Protein AF-A0AAD3RRH0-F1 (afdb_monomer_lite)

Foldseek 3Di:
DADDDDQQWDKAFDAPPPPPVPPQQWTWIFTADLVRDTDDIHIDGHPVVVVVVVVVVVVVVVCVVVPPDDDDDDDDDDDDDDDDDDDPDPPPPPPQPPPPPLFPVCPVQPDPLAEDEFPPQDSPDPDGDDRDPVSCVVQVVSVHHYDDDDDLVVLVVCQVVVVLHAAEQEDEPDLVLLVVLLVVRLVVRVVVDPDPVSSVPPPDRSVNVNVVSVVCCVPRVSSHPYYHYCVPQDPPCSSVVVVVSVVVSVPGDDDHDPPPPDPPVDD

Structure (mmCIF, N/CA/C/O backbone):
data_AF-A0AAD3RRH0-F1
#
_entry.id   AF-A0AAD3RRH0-F1
#
loop_
_atom_site.group_PDB
_atom_site.id
_atom_site.type_symbol
_atom_site.label_atom_id
_atom_site.label_alt_id
_atom_site.label_comp_id
_atom_site.label_asym_id
_atom_site.label_entity_id
_atom_site.label_seq_id
_atom_site.pdbx_PDB_ins_code
_atom_site.Cartn_x
_atom_site.Cartn_y
_atom_site.Cartn_z
_atom_site.occupancy
_atom_site.B_iso_or_equiv
_atom_site.auth_seq_id
_atom_site.auth_comp_id
_atom_site.auth_asym_id
_atom_site.auth_atom_id
_atom_site.pdbx_PDB_model_num
ATOM 1 N N . MET A 1 1 ? -7.676 18.136 22.560 1.00 77.31 1 MET A N 1
ATOM 2 C CA . MET A 1 1 ? -6.922 18.299 21.299 1.00 77.31 1 MET A CA 1
ATOM 3 C C . MET A 1 1 ? -7.475 17.299 20.299 1.00 77.31 1 MET A C 1
ATOM 5 O O . MET A 1 1 ? -7.677 16.147 20.671 1.00 77.31 1 MET A O 1
ATOM 9 N N . GLU A 1 2 ? -7.807 17.758 19.097 1.00 88.00 2 GLU A N 1
ATOM 10 C CA . GLU A 1 2 ? -8.287 16.911 17.997 1.00 88.00 2 GLU A CA 1
ATOM 11 C C . GLU A 1 2 ? -7.135 16.058 17.444 1.00 88.00 2 GLU A C 1
ATOM 13 O O . GLU A 1 2 ? -5.988 16.509 17.414 1.00 88.00 2 GLU A O 1
ATOM 18 N N . LEU A 1 3 ? -7.431 14.815 17.067 1.00 92.06 3 LEU A N 1
ATOM 19 C CA . LEU A 1 3 ? -6.476 13.872 16.496 1.00 92.06 3 LEU A CA 1
ATOM 20 C C . LEU A 1 3 ? -6.528 13.971 14.970 1.00 92.06 3 LEU A C 1
ATOM 22 O O . LEU A 1 3 ? -7.550 13.661 14.363 1.00 92.06 3 LEU A O 1
ATOM 26 N N . SER A 1 4 ? -5.422 14.369 14.340 1.00 92.19 4 SER A N 1
ATOM 27 C CA . SER A 1 4 ? -5.306 14.341 12.882 1.00 92.19 4 SER A CA 1
ATOM 28 C C . SER A 1 4 ? -4.927 12.944 12.394 1.00 92.19 4 SER A C 1
ATOM 30 O O . SER A 1 4 ? -4.057 12.279 12.959 1.00 92.19 4 SER A O 1
ATOM 32 N N . PHE A 1 5 ? -5.579 12.498 11.324 1.00 92.62 5 PHE A N 1
ATOM 33 C CA . PHE A 1 5 ? -5.337 11.195 10.714 1.00 92.62 5 PHE A CA 1
ATOM 34 C C . PHE A 1 5 ? -5.480 11.270 9.195 1.00 92.62 5 PHE A C 1
ATOM 36 O O . PHE A 1 5 ? -6.062 12.205 8.640 1.00 92.62 5 PHE A O 1
ATOM 43 N N . GLN A 1 6 ? -4.906 10.284 8.521 1.00 90.88 6 GLN A N 1
ATOM 44 C CA . GLN A 1 6 ? -4.921 10.141 7.074 1.00 90.88 6 GLN A CA 1
ATOM 45 C C . GLN A 1 6 ? -5.673 8.880 6.652 1.00 90.88 6 GLN A C 1
ATOM 47 O O . GLN A 1 6 ? -5.938 7.977 7.448 1.00 90.88 6 GLN A O 1
ATOM 52 N N . LYS A 1 7 ? -6.024 8.801 5.365 1.00 88.50 7 LYS A N 1
ATOM 53 C CA . LYS A 1 7 ? -6.615 7.586 4.803 1.00 88.50 7 LYS A CA 1
ATOM 54 C C . LYS A 1 7 ? -5.651 6.417 5.025 1.00 88.50 7 LYS A C 1
ATOM 56 O O . LYS A 1 7 ? -4.483 6.509 4.665 1.00 88.50 7 LYS A O 1
ATOM 61 N N . GLY A 1 8 ? -6.159 5.322 5.585 1.00 87.62 8 GLY A N 1
ATOM 62 C CA . GLY A 1 8 ? -5.370 4.127 5.901 1.00 87.62 8 GLY A CA 1
ATOM 63 C C . GLY A 1 8 ? -4.853 4.061 7.342 1.00 87.62 8 GLY A C 1
ATOM 64 O O . GLY A 1 8 ? -4.423 2.986 7.754 1.00 87.62 8 GLY A O 1
ATOM 65 N N . ASP A 1 9 ? -4.944 5.143 8.122 1.00 91.50 9 ASP A N 1
ATOM 66 C CA . ASP A 1 9 ? -4.634 5.089 9.552 1.00 91.50 9 ASP A CA 1
ATOM 67 C C . ASP A 1 9 ? -5.649 4.211 10.299 1.00 91.50 9 ASP A C 1
ATOM 69 O O . ASP A 1 9 ? -6.852 4.236 10.024 1.00 91.50 9 ASP A O 1
ATOM 73 N N . ILE A 1 10 ? -5.157 3.444 11.273 1.00 92.62 10 ILE A N 1
ATOM 74 C CA . ILE A 1 10 ? -5.982 2.603 12.140 1.00 92.62 10 ILE A CA 1
ATOM 75 C C . ILE A 1 10 ? -6.154 3.302 13.482 1.00 92.62 10 ILE A C 1
ATOM 77 O O . ILE A 1 10 ? -5.177 3.715 14.111 1.00 92.62 10 ILE A O 1
ATOM 81 N N . LEU A 1 11 ? -7.405 3.422 13.922 1.00 95.12 11 LEU A N 1
ATOM 82 C CA . LEU A 1 11 ? -7.778 4.111 15.150 1.00 95.12 11 LEU A CA 1
ATOM 83 C C . LEU A 1 11 ? -8.502 3.146 16.092 1.00 95.12 11 LEU A C 1
ATOM 85 O O . LEU A 1 11 ? -9.441 2.458 15.695 1.00 95.12 11 LEU A O 1
ATOM 89 N N . HIS A 1 12 ? -8.075 3.125 17.349 1.00 94.75 12 HIS A N 1
ATOM 90 C CA . HIS A 1 12 ? -8.734 2.426 18.441 1.00 94.75 12 HIS A CA 1
ATOM 91 C C . HIS A 1 12 ? -9.661 3.408 19.157 1.00 94.75 12 HIS A C 1
ATOM 93 O O . HIS A 1 12 ? -9.202 4.338 19.821 1.00 94.75 12 HIS A O 1
ATOM 99 N N . VAL A 1 13 ? -10.971 3.227 18.990 1.00 93.69 13 VAL A N 1
ATOM 100 C CA . VAL A 1 13 ? -11.983 4.056 19.656 1.00 93.69 13 VAL A CA 1
ATOM 101 C C . VAL A 1 13 ? -12.061 3.650 21.126 1.00 93.69 13 VAL A C 1
ATOM 103 O O . VAL A 1 13 ? -12.385 2.506 21.433 1.00 93.69 13 VAL A O 1
ATOM 106 N N . LEU A 1 14 ? -11.732 4.583 22.020 1.00 92.44 14 LEU A N 1
ATOM 107 C CA . LEU A 1 14 ? -11.657 4.359 23.465 1.00 92.44 14 LEU A CA 1
ATOM 108 C C . LEU A 1 14 ? -12.956 4.735 24.177 1.00 92.44 14 LEU A C 1
ATOM 110 O O . LEU A 1 14 ? -13.344 4.069 25.131 1.00 92.44 14 LEU A O 1
ATOM 114 N N . ASP A 1 15 ? -13.603 5.813 23.736 1.00 90.00 15 ASP A N 1
ATOM 115 C CA . ASP A 1 15 ? -14.832 6.317 24.344 1.00 90.00 15 ASP A CA 1
ATOM 116 C C . ASP A 1 15 ? -15.738 6.933 23.271 1.00 90.00 15 ASP A C 1
ATOM 118 O O . ASP A 1 15 ? -15.336 7.846 22.543 1.00 90.00 15 ASP A O 1
ATOM 122 N N . THR A 1 16 ? -16.962 6.412 23.174 1.00 87.56 16 THR A N 1
ATOM 123 C CA . THR A 1 16 ? -18.026 6.907 22.287 1.00 87.56 16 THR A CA 1
ATOM 124 C C . THR A 1 16 ? -19.090 7.716 23.027 1.00 87.56 16 THR A C 1
ATOM 126 O O . THR A 1 16 ? -19.953 8.309 22.384 1.00 87.56 16 THR A O 1
ATOM 129 N N . LEU A 1 17 ? -19.078 7.687 24.362 1.00 71.50 17 LEU A N 1
ATOM 130 C CA . LEU A 1 17 ? -20.110 8.240 25.239 1.00 71.50 17 LEU A CA 1
ATOM 131 C C . LEU A 1 17 ? -19.731 9.597 25.817 1.00 71.50 17 LEU A C 1
ATOM 133 O O . LEU A 1 17 ? -20.620 10.319 26.257 1.00 71.50 17 LEU A O 1
ATOM 137 N N . GLN A 1 18 ? -18.450 9.971 25.793 1.00 56.34 18 GLN A N 1
ATOM 138 C CA . GLN A 1 18 ? -17.964 11.172 26.476 1.00 56.34 18 GLN A CA 1
ATOM 139 C C . GLN A 1 18 ? -18.586 12.506 26.028 1.00 56.34 18 GLN A C 1
ATOM 141 O O . GLN A 1 18 ? -18.196 13.535 26.564 1.00 56.34 18 GLN A O 1
ATOM 146 N N . ASN A 1 19 ? -19.526 12.525 25.076 1.00 55.16 19 ASN A N 1
ATOM 147 C CA . ASN A 1 19 ? -20.023 13.751 24.459 1.00 55.16 19 ASN A CA 1
ATOM 148 C C . ASN A 1 19 ? -21.430 13.683 23.812 1.00 55.16 19 ASN A C 1
ATOM 150 O O . ASN A 1 19 ? -21.886 14.700 23.281 1.00 55.16 19 ASN A O 1
ATOM 154 N N . SER A 1 20 ? -22.148 12.548 23.867 1.00 56.28 20 SER A N 1
ATOM 155 C CA . SER A 1 20 ? -23.468 12.419 23.211 1.00 56.28 20 SER A CA 1
ATOM 156 C C . SER A 1 20 ? -24.553 13.287 23.853 1.00 56.28 20 SER A C 1
ATOM 158 O O . SER A 1 20 ? -25.398 13.827 23.144 1.00 56.28 20 SER A O 1
ATOM 160 N N . ASP A 1 21 ? -24.497 13.480 25.174 1.00 57.59 21 ASP A N 1
ATOM 161 C CA . ASP A 1 21 ? -25.493 14.268 25.916 1.00 57.59 21 ASP A CA 1
ATOM 162 C C . ASP A 1 21 ? -25.307 15.788 25.751 1.00 57.59 21 ASP A C 1
ATOM 164 O O . ASP A 1 21 ? -26.232 16.557 26.004 1.00 57.59 21 ASP A O 1
ATOM 168 N N . TYR A 1 22 ? -24.140 16.232 25.267 1.00 58.50 22 TYR A N 1
ATOM 169 C CA . TYR A 1 22 ? -23.812 17.649 25.048 1.00 58.50 22 TYR A CA 1
ATOM 170 C C . TYR A 1 22 ? -23.819 18.062 23.566 1.00 58.50 22 TYR A C 1
ATOM 172 O O . TYR A 1 22 ? -23.382 19.162 23.231 1.00 58.50 22 TYR A O 1
ATOM 180 N N . GLY A 1 23 ? -24.288 17.194 22.659 1.00 60.62 23 GLY A N 1
ATOM 181 C CA . GLY A 1 23 ? -24.329 17.479 21.217 1.00 60.62 23 GLY A CA 1
ATOM 182 C C . GLY A 1 23 ? -22.950 17.561 20.548 1.00 60.62 23 GLY A C 1
ATOM 183 O O . GLY A 1 23 ? -22.830 18.033 19.416 1.00 60.62 23 GLY A O 1
ATOM 184 N N . LEU A 1 24 ? -21.896 17.109 21.227 1.00 65.44 24 LEU A N 1
ATOM 185 C CA . LEU A 1 24 ? -20.542 17.100 20.694 1.00 65.44 24 LEU A CA 1
ATOM 186 C C . LEU A 1 24 ? -20.358 15.812 19.868 1.00 65.44 24 LEU A C 1
ATOM 188 O O . LEU A 1 24 ? -20.207 14.719 20.396 1.00 65.44 24 LEU A O 1
ATOM 192 N N . GLN A 1 25 ? -20.389 15.944 18.542 1.00 81.94 25 GLN A N 1
ATOM 193 C CA . GLN A 1 25 ? -20.268 14.851 17.560 1.00 81.94 25 GLN A CA 1
ATOM 194 C C . GLN A 1 25 ? -18.823 14.307 17.436 1.00 81.94 25 GLN A C 1
ATOM 196 O O . GLN A 1 25 ? -18.237 14.294 16.350 1.00 81.94 25 GLN A O 1
ATOM 201 N N . TYR A 1 26 ? -18.199 13.939 18.560 1.00 89.25 26 TYR A N 1
ATOM 202 C CA . TYR A 1 26 ? -16.800 13.507 18.633 1.00 89.25 26 TYR A CA 1
ATOM 203 C C . TYR A 1 26 ? -16.599 12.321 19.584 1.00 89.25 26 TYR A C 1
ATOM 205 O O . TYR A 1 26 ? -17.206 12.255 20.653 1.00 89.25 26 TYR A O 1
ATOM 213 N N . TRP A 1 27 ? -15.672 11.434 19.228 1.00 91.88 27 TRP A N 1
ATOM 214 C CA . TRP A 1 27 ? -15.221 10.285 20.016 1.00 91.88 27 TRP A CA 1
ATOM 215 C C . TRP A 1 27 ? -13.768 10.442 20.458 1.00 91.88 27 TRP A C 1
ATOM 217 O O . TRP A 1 27 ? -12.974 11.100 19.789 1.00 91.88 27 TRP A O 1
ATOM 227 N N . LEU A 1 28 ? -13.391 9.805 21.567 1.00 92.00 28 LEU A N 1
ATOM 228 C CA . LEU A 1 28 ? -11.993 9.693 21.977 1.00 92.00 28 LEU A CA 1
ATOM 229 C C . LEU A 1 28 ? -11.372 8.463 21.312 1.00 92.00 28 LEU A C 1
ATOM 231 O O . LEU A 1 28 ? -11.862 7.347 21.487 1.00 92.00 28 LEU A O 1
ATOM 235 N N . ALA A 1 29 ? -10.267 8.648 20.596 1.00 95.00 29 ALA A N 1
ATOM 236 C CA . ALA A 1 29 ? -9.551 7.557 19.947 1.00 95.00 29 ALA A CA 1
ATOM 237 C C . ALA A 1 29 ? -8.037 7.650 20.147 1.00 95.00 29 ALA A C 1
ATOM 239 O O . ALA A 1 29 ? -7.484 8.723 20.394 1.00 95.00 29 ALA A O 1
ATOM 240 N N . ALA A 1 30 ? -7.371 6.505 20.027 1.00 95.25 30 ALA A N 1
ATOM 241 C CA . ALA A 1 30 ? -5.924 6.379 19.955 1.00 95.25 30 ALA A CA 1
ATOM 242 C C . ALA A 1 30 ? -5.507 5.920 18.556 1.00 95.25 30 ALA A C 1
ATOM 244 O O . ALA A 1 30 ? -6.124 5.020 17.989 1.00 95.25 30 ALA A O 1
ATOM 245 N N . ARG A 1 31 ? -4.432 6.483 18.004 1.00 95.31 31 ARG A N 1
ATOM 246 C CA . ARG A 1 31 ? -3.842 5.960 16.768 1.00 95.31 31 ARG A CA 1
ATOM 247 C C . ARG A 1 31 ? -3.079 4.669 17.051 1.00 95.31 31 ARG A C 1
ATOM 249 O O . ARG A 1 31 ? -2.260 4.627 17.967 1.00 95.31 31 ARG A O 1
ATOM 256 N N . VAL A 1 32 ? -3.304 3.638 16.245 1.00 94.00 32 VAL A N 1
ATOM 257 C CA . VAL A 1 32 ? -2.647 2.333 16.376 1.00 94.00 32 VAL A CA 1
ATOM 258 C C . VAL A 1 32 ? -1.430 2.280 15.456 1.00 94.00 32 VAL A C 1
ATOM 260 O O . VAL A 1 32 ? -1.523 2.535 14.256 1.00 94.00 32 VAL A O 1
ATOM 263 N N . LYS A 1 33 ? -0.260 1.955 16.013 1.00 88.88 33 LYS A N 1
ATOM 264 C CA . LYS A 1 33 ? 0.977 1.769 15.239 1.00 88.88 33 LYS A CA 1
ATOM 265 C C . LYS A 1 33 ? 0.994 0.402 14.554 1.00 88.88 33 LYS A C 1
ATOM 267 O O . LYS A 1 33 ? 0.246 -0.507 14.899 1.00 88.88 33 LYS A O 1
ATOM 272 N N . THR A 1 34 ? 1.946 0.208 13.645 1.00 81.62 34 THR A N 1
ATOM 273 C CA . THR A 1 34 ? 2.176 -1.069 12.941 1.00 81.62 34 THR A CA 1
ATOM 274 C C . THR A 1 34 ? 2.480 -2.255 13.863 1.00 81.62 34 THR A C 1
ATOM 276 O O . THR A 1 34 ? 2.307 -3.397 13.460 1.00 81.62 34 THR A O 1
ATOM 279 N N . ASN A 1 35 ? 2.902 -2.008 15.106 1.00 83.25 35 ASN A N 1
ATOM 280 C CA . ASN A 1 35 ? 3.115 -3.041 16.126 1.00 83.25 35 ASN A CA 1
ATOM 281 C C .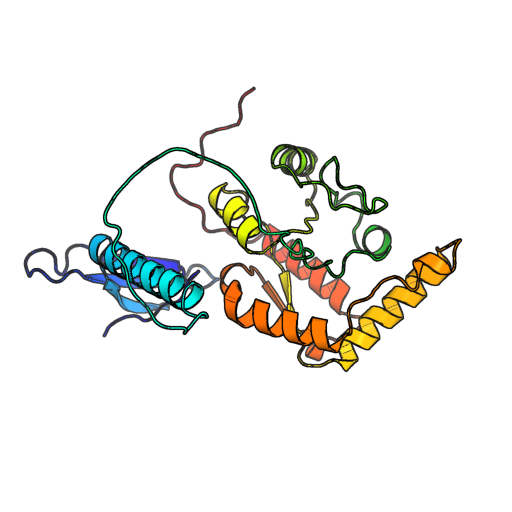 ASN A 1 35 ? 1.839 -3.400 16.917 1.00 83.25 35 ASN A C 1
ATOM 283 O O . ASN A 1 35 ? 1.932 -4.120 17.910 1.00 83.25 35 ASN A O 1
ATOM 287 N N . GLY A 1 36 ? 0.683 -2.845 16.538 1.00 85.75 36 GLY A N 1
ATOM 288 C CA . GLY A 1 36 ? -0.596 -3.048 17.218 1.00 85.75 36 GLY A CA 1
ATOM 289 C C . GLY A 1 36 ? -0.754 -2.283 18.534 1.00 85.75 36 GLY A C 1
ATOM 290 O O . GLY A 1 36 ? -1.730 -2.510 19.239 1.00 85.75 36 GLY A O 1
ATOM 291 N N . LYS A 1 37 ? 0.186 -1.397 18.896 1.00 90.50 37 LYS A N 1
ATOM 292 C CA . LYS A 1 37 ? 0.105 -0.598 20.127 1.00 90.50 37 LYS A CA 1
ATOM 293 C C . LYS A 1 37 ? -0.450 0.795 19.864 1.00 90.50 37 LYS A C 1
ATOM 295 O O . LYS A 1 37 ? -0.097 1.440 18.873 1.00 90.50 37 LYS A O 1
ATOM 300 N N . ASP A 1 38 ? -1.232 1.270 20.824 1.00 93.75 38 ASP A N 1
ATOM 301 C CA . ASP A 1 38 ? -1.763 2.627 20.852 1.00 93.75 38 ASP A CA 1
ATOM 302 C C . ASP A 1 38 ? -0.642 3.670 20.997 1.00 93.75 38 ASP A C 1
ATOM 304 O O . ASP A 1 38 ? 0.370 3.467 21.675 1.00 93.75 38 ASP A O 1
ATOM 308 N N . SER A 1 39 ? -0.839 4.798 20.329 1.00 91.69 39 SER A N 1
ATOM 309 C CA . SER A 1 39 ? 0.062 5.943 20.261 1.00 91.69 39 SER A CA 1
ATOM 310 C C . SER A 1 39 ? -0.628 7.173 20.865 1.00 91.69 39 SER A C 1
ATOM 312 O O . SER A 1 39 ? -1.157 7.139 21.974 1.00 91.69 39 SER A O 1
ATOM 314 N N . ASP A 1 40 ? -0.603 8.274 20.130 1.00 93.00 40 ASP A N 1
ATOM 315 C CA . ASP A 1 40 ? -1.293 9.519 20.373 1.00 93.00 40 ASP A CA 1
ATOM 316 C C . ASP A 1 40 ? -2.805 9.324 20.455 1.00 93.00 40 ASP A C 1
ATOM 318 O O . ASP A 1 40 ? -3.412 8.606 19.658 1.00 93.00 40 ASP A O 1
ATOM 322 N N . LYS A 1 41 ? -3.387 9.985 21.457 1.00 94.00 41 LYS A N 1
ATOM 323 C CA . LYS A 1 41 ? -4.817 10.002 21.738 1.00 94.00 41 LYS A CA 1
ATOM 324 C C . LYS A 1 41 ? -5.367 11.390 21.472 1.00 94.00 41 LYS A C 1
ATOM 326 O O . LYS A 1 41 ? -4.711 12.387 21.775 1.00 94.00 41 LYS A O 1
ATOM 331 N N . GLY A 1 42 ? -6.588 11.455 20.976 1.00 93.06 42 GLY A N 1
ATOM 332 C CA . GLY A 1 42 ? -7.289 12.713 20.797 1.00 93.06 42 GLY A CA 1
ATOM 333 C C . GLY A 1 42 ? -8.722 12.496 20.352 1.00 93.06 42 GLY A C 1
ATOM 334 O O . GLY A 1 42 ? -9.200 11.365 20.258 1.00 93.06 42 GLY A O 1
ATOM 335 N N . LEU A 1 43 ? -9.411 13.605 20.119 1.00 92.56 43 LEU A N 1
ATOM 336 C CA . LEU A 1 43 ? -10.796 13.581 19.666 1.00 92.56 43 LEU A CA 1
ATOM 337 C C . LEU A 1 43 ? -10.849 13.382 18.152 1.00 92.56 43 LEU A C 1
ATOM 339 O O . LEU A 1 43 ? -10.112 14.044 17.428 1.00 92.56 43 LEU A O 1
ATOM 343 N N . ILE A 1 44 ? -11.732 12.507 17.691 1.00 93.62 44 ILE A N 1
ATOM 344 C CA . ILE A 1 44 ? -12.057 12.294 16.278 1.00 93.62 44 ILE A CA 1
ATOM 345 C C . ILE A 1 44 ? -13.549 12.545 16.061 1.00 93.62 44 ILE A C 1
ATOM 347 O O . ILE A 1 44 ? -14.311 12.404 17.017 1.00 93.62 44 ILE A O 1
ATOM 351 N N . PRO A 1 45 ? -13.997 12.913 14.851 1.00 92.19 45 PRO A N 1
ATOM 352 C CA . PRO A 1 45 ? -15.422 12.979 14.552 1.00 92.19 45 PRO A CA 1
ATOM 353 C C . PRO A 1 45 ? -16.114 11.650 14.869 1.00 92.19 45 PRO A C 1
ATOM 355 O O . PRO A 1 45 ? -15.536 10.580 14.656 1.00 92.19 45 PRO A O 1
ATOM 358 N N . ASP A 1 46 ? -17.347 11.715 15.369 1.00 90.69 46 ASP A N 1
ATOM 359 C CA . ASP A 1 46 ? -18.188 10.525 15.450 1.00 90.69 46 ASP A CA 1
ATOM 360 C C . ASP A 1 46 ? -18.499 9.980 14.046 1.00 90.69 46 ASP A C 1
ATOM 362 O O . ASP A 1 46 ? -18.192 10.600 13.025 1.00 90.69 46 ASP A O 1
ATOM 366 N N . LYS A 1 47 ? -19.124 8.803 13.974 1.00 89.81 47 LYS A N 1
ATOM 367 C CA . LYS A 1 47 ? -19.447 8.186 12.684 1.00 89.81 47 LYS A CA 1
ATOM 368 C C . LYS A 1 47 ? -20.310 9.073 11.779 1.00 89.81 47 LYS A C 1
ATOM 370 O O . LYS A 1 47 ? -20.039 9.134 10.586 1.00 89.81 47 LYS A O 1
ATOM 375 N N . ASN A 1 48 ? -21.331 9.740 12.316 1.00 89.00 48 ASN A N 1
ATOM 376 C CA . ASN A 1 48 ? -22.268 10.510 11.496 1.00 89.00 48 ASN A CA 1
ATOM 377 C C . ASN A 1 48 ? -21.583 11.745 10.906 1.00 89.00 48 ASN A C 1
ATOM 379 O O . ASN A 1 48 ? -21.688 12.005 9.710 1.00 89.00 48 ASN A O 1
ATOM 383 N N . LYS A 1 49 ? -20.820 12.458 11.735 1.00 89.62 49 LYS A N 1
ATOM 384 C CA . LYS A 1 49 ? -20.027 13.609 11.317 1.00 89.62 49 LYS A CA 1
ATOM 385 C C . LYS A 1 49 ? -18.909 13.210 10.356 1.00 89.62 49 LYS A C 1
ATOM 387 O O . LYS A 1 49 ? -18.640 13.926 9.397 1.00 89.62 49 LYS A O 1
ATOM 392 N N . ALA A 1 50 ? -18.261 12.067 10.581 1.00 90.56 50 ALA A N 1
ATOM 393 C CA . ALA A 1 50 ? -17.259 11.540 9.658 1.00 90.56 50 ALA A CA 1
ATOM 394 C C . ALA A 1 50 ? -17.863 11.226 8.279 1.00 90.56 50 ALA A C 1
ATOM 396 O O . ALA A 1 50 ? -17.257 11.566 7.261 1.00 90.56 50 ALA A O 1
ATOM 397 N N . ASP A 1 51 ? -19.054 10.621 8.241 1.00 90.00 51 ASP A N 1
ATOM 398 C CA . ASP A 1 51 ? -19.768 10.311 6.999 1.00 90.00 51 ASP A CA 1
ATOM 399 C C . ASP A 1 51 ? -20.184 11.592 6.243 1.00 90.00 51 ASP A C 1
ATOM 401 O O . ASP A 1 51 ? -20.055 11.648 5.017 1.00 90.00 51 ASP A O 1
ATOM 405 N N . GLU A 1 52 ? -20.615 12.640 6.956 1.00 90.50 52 GLU A N 1
ATOM 406 C CA . GLU A 1 52 ? -20.930 13.961 6.385 1.00 90.50 52 GLU A CA 1
ATOM 407 C C . GLU A 1 52 ? -19.692 14.614 5.752 1.00 90.50 52 GLU A C 1
ATOM 409 O O . GLU A 1 52 ? -19.699 14.925 4.558 1.00 90.50 52 GLU A O 1
ATOM 414 N N . ILE A 1 53 ? -18.587 14.707 6.500 1.00 89.38 53 ILE A N 1
ATOM 415 C CA . ILE A 1 53 ? -17.316 15.264 6.007 1.00 89.38 53 ILE A CA 1
ATOM 416 C C . ILE A 1 53 ? -16.808 14.478 4.787 1.00 89.38 53 ILE A C 1
ATOM 418 O O . ILE A 1 53 ? -16.331 15.063 3.811 1.00 89.38 53 ILE A O 1
ATOM 422 N N . ALA A 1 54 ? -16.911 13.145 4.807 1.00 88.56 54 ALA A N 1
ATOM 423 C CA . ALA A 1 54 ? -16.485 12.305 3.689 1.00 88.56 54 ALA A CA 1
ATOM 424 C C . ALA A 1 54 ? -17.345 12.526 2.432 1.00 88.56 54 ALA A C 1
ATOM 426 O O . ALA A 1 54 ? -16.826 12.512 1.309 1.00 88.56 54 ALA A O 1
ATOM 427 N N . LEU A 1 55 ? -18.655 12.735 2.599 1.00 89.81 55 LEU A N 1
ATOM 428 C CA . LEU A 1 55 ? -19.557 13.043 1.493 1.00 89.81 55 LEU A CA 1
ATOM 429 C C . LEU A 1 55 ? -19.229 14.410 0.882 1.00 89.81 55 LEU A C 1
ATOM 431 O O . LEU A 1 55 ? -19.121 14.513 -0.342 1.00 89.81 55 LEU A O 1
ATOM 435 N N . GLU A 1 56 ? -19.008 15.426 1.715 1.00 90.62 56 GLU A N 1
ATOM 436 C CA . GLU A 1 56 ? -18.612 16.768 1.282 1.00 90.62 56 GLU A CA 1
ATOM 437 C C . GLU A 1 56 ? -17.307 16.739 0.482 1.00 90.62 56 GLU A C 1
ATOM 439 O O . GLU A 1 56 ? -17.275 17.219 -0.654 1.00 90.62 56 GLU A O 1
ATOM 444 N N . GLN A 1 57 ? -16.261 16.089 1.002 1.00 86.62 57 GLN A N 1
ATOM 445 C CA . GLN A 1 57 ? -14.980 15.935 0.300 1.00 86.62 57 GLN A CA 1
ATOM 446 C C . GLN A 1 57 ? -15.160 15.288 -1.077 1.00 86.62 57 GLN A C 1
ATOM 448 O O . GLN A 1 57 ? -14.620 15.772 -2.073 1.00 86.62 57 GLN A O 1
ATOM 453 N N . ARG A 1 58 ? -15.995 14.245 -1.168 1.00 84.62 58 ARG A N 1
ATOM 454 C CA . ARG A 1 58 ? -16.298 13.584 -2.442 1.00 84.62 58 ARG A CA 1
ATOM 455 C C . ARG A 1 58 ? -16.985 14.519 -3.437 1.00 84.62 58 ARG A C 1
ATOM 457 O O . ARG A 1 58 ? -16.716 14.435 -4.635 1.00 84.62 58 ARG A O 1
ATOM 464 N N . THR A 1 59 ? -17.890 15.382 -2.975 1.00 84.69 59 THR A N 1
ATOM 465 C CA . THR A 1 59 ? -18.559 16.349 -3.860 1.00 84.69 59 THR A CA 1
ATOM 466 C C . THR A 1 59 ? -17.590 17.403 -4.389 1.00 84.69 59 THR A C 1
ATOM 468 O O . THR A 1 59 ? -17.632 17.720 -5.578 1.00 84.69 59 THR A O 1
ATOM 471 N N . VAL A 1 60 ? -16.664 17.877 -3.550 1.00 83.69 60 VAL A N 1
ATOM 472 C CA . VAL A 1 60 ? -15.609 18.815 -3.952 1.00 83.69 60 VAL A CA 1
ATOM 473 C C . VAL A 1 60 ? -14.706 18.181 -5.012 1.00 83.69 60 VAL A C 1
ATOM 475 O O . VAL A 1 60 ? -14.511 18.778 -6.068 1.00 83.69 60 VAL A O 1
ATOM 478 N N . GLU A 1 61 ? -14.254 16.939 -4.806 1.00 78.75 61 GLU A N 1
ATOM 479 C CA . GLU A 1 61 ? -13.430 16.212 -5.785 1.00 78.75 61 GLU A CA 1
ATOM 480 C C . GLU A 1 61 ? -14.129 16.046 -7.148 1.00 78.75 61 GLU A C 1
ATOM 482 O O . GLU A 1 61 ? -13.499 16.179 -8.200 1.00 78.75 61 GLU A O 1
ATOM 487 N N . LEU A 1 62 ? -15.440 15.773 -7.157 1.00 76.31 62 LEU A N 1
ATOM 488 C CA . LEU A 1 62 ? -16.227 15.653 -8.391 1.00 76.31 62 LEU A CA 1
ATOM 489 C C . LEU A 1 62 ? -16.386 16.997 -9.117 1.00 76.31 62 LEU A C 1
ATOM 491 O O . LEU A 1 62 ? -16.337 17.039 -10.352 1.00 76.31 62 LEU A O 1
ATOM 495 N N . ASN A 1 63 ? -16.556 18.084 -8.363 1.00 76.31 63 ASN A N 1
ATOM 496 C CA . ASN A 1 63 ? -16.679 19.433 -8.907 1.00 76.31 63 ASN A CA 1
ATOM 497 C C . ASN A 1 63 ? -15.345 19.924 -9.486 1.00 76.31 63 ASN A C 1
ATOM 499 O O . ASN A 1 63 ? -15.322 20.443 -10.602 1.00 76.31 63 ASN A O 1
ATOM 503 N N . GLU A 1 64 ? -14.226 19.683 -8.802 1.00 73.50 64 GLU A N 1
ATOM 504 C CA . GLU A 1 64 ? -12.884 19.999 -9.309 1.00 73.50 64 GLU A CA 1
ATOM 505 C C . GLU A 1 64 ? -12.525 19.171 -10.550 1.00 73.50 64 GLU A C 1
ATOM 507 O O . GLU A 1 64 ? -11.971 19.701 -11.515 1.00 73.50 64 GLU A O 1
ATOM 512 N N . ALA A 1 65 ? -12.904 17.889 -10.582 1.00 63.38 65 ALA A N 1
ATOM 513 C CA . ALA A 1 65 ? -12.715 17.038 -11.756 1.00 63.38 65 ALA A CA 1
ATOM 514 C C . ALA A 1 65 ? -13.574 17.469 -12.962 1.00 63.38 65 ALA A C 1
ATOM 516 O O . ALA A 1 65 ? -13.211 17.182 -14.105 1.00 63.38 65 ALA A O 1
ATOM 517 N N . SER A 1 66 ? -14.695 18.155 -12.719 1.00 60.31 66 SER A N 1
ATOM 518 C CA . SER A 1 66 ? -15.589 18.686 -13.759 1.00 60.31 66 SER A CA 1
ATOM 519 C C . SER A 1 66 ? -15.240 20.126 -14.177 1.00 60.31 66 SER A C 1
ATOM 521 O O . SER A 1 66 ? -15.622 20.559 -15.262 1.00 60.31 66 SER A O 1
ATOM 523 N N . GLY A 1 67 ? -14.480 20.863 -13.359 1.00 48.94 67 GLY A N 1
ATOM 524 C CA . GLY A 1 67 ? -14.212 22.302 -13.488 1.00 48.94 67 GLY A CA 1
ATOM 525 C C . GLY A 1 67 ? -13.195 22.739 -14.552 1.00 48.94 67 GLY A C 1
ATOM 526 O O . GLY A 1 67 ? -12.847 23.915 -14.603 1.00 48.94 67 GLY A O 1
ATOM 527 N N . THR A 1 68 ? -12.719 21.855 -15.434 1.00 39.53 68 THR A N 1
ATOM 528 C CA . THR A 1 68 ? -11.793 22.225 -16.522 1.00 39.53 68 THR A CA 1
ATOM 529 C C . THR A 1 68 ? -12.492 22.456 -17.866 1.00 39.53 68 THR A C 1
ATOM 531 O O . THR A 1 68 ? -12.017 21.942 -18.873 1.00 39.53 68 THR A O 1
ATOM 534 N N . ILE A 1 69 ? -13.605 23.195 -17.921 1.00 44.22 69 ILE A N 1
ATOM 535 C CA . ILE A 1 69 ? -14.080 23.855 -19.156 1.00 44.22 69 ILE A CA 1
ATOM 536 C C . ILE A 1 69 ? -14.762 25.175 -18.769 1.00 44.22 69 ILE A C 1
ATOM 538 O O . ILE A 1 69 ? -15.951 25.214 -18.470 1.00 44.22 69 ILE A O 1
ATOM 542 N N . SER A 1 70 ? -14.008 26.272 -18.778 1.00 36.19 70 SER A N 1
ATOM 543 C CA . SER A 1 70 ? -14.546 27.631 -18.724 1.00 36.19 70 SER A CA 1
ATOM 544 C C . SER A 1 70 ? -14.809 28.141 -20.145 1.00 36.19 70 SER A C 1
ATOM 546 O O . SER A 1 70 ? -13.895 28.499 -20.883 1.00 36.19 70 SER A O 1
ATOM 548 N N . GLY A 1 71 ? -16.089 28.181 -20.514 1.00 31.69 71 GLY A N 1
ATOM 549 C CA . GLY A 1 71 ? -16.646 28.945 -21.631 1.00 31.69 71 GLY A CA 1
ATOM 550 C C . GLY A 1 71 ? -18.121 29.249 -21.320 1.00 31.69 71 GLY A C 1
ATOM 551 O O . GLY A 1 71 ? -18.807 28.345 -20.842 1.00 31.69 71 GLY A O 1
ATOM 552 N N . PRO A 1 72 ? -18.626 30.487 -21.494 1.00 46.94 72 PRO A N 1
ATOM 553 C CA . PRO A 1 72 ? -19.910 30.879 -20.923 1.00 46.94 72 PRO A CA 1
ATOM 554 C C . PRO A 1 72 ? -21.071 30.626 -21.892 1.00 46.94 72 PRO A C 1
ATOM 556 O O . PRO A 1 72 ? -21.020 31.057 -23.042 1.00 46.94 72 PRO A O 1
ATOM 559 N N . SER A 1 73 ? -22.149 30.007 -21.406 1.00 33.09 73 SER A N 1
ATOM 560 C CA . SER A 1 73 ? -23.524 30.549 -21.448 1.00 33.09 73 SER A CA 1
ATOM 561 C C . SER A 1 73 ? -24.582 29.458 -21.272 1.00 33.09 73 SER A C 1
ATOM 563 O O . SER A 1 73 ? -24.639 28.494 -22.025 1.00 33.09 73 SER A O 1
ATOM 565 N N . SER A 1 74 ? -25.443 29.705 -20.283 1.00 36.12 74 SER A N 1
ATOM 566 C CA . SER A 1 74 ? -26.898 29.513 -20.281 1.00 36.12 74 SER A CA 1
ATOM 567 C C . SER A 1 74 ? -27.478 28.224 -20.867 1.00 36.12 74 SER A C 1
ATOM 569 O O . SER A 1 74 ? -27.674 28.105 -22.071 1.00 36.12 74 SER A O 1
ATOM 571 N N . SER A 1 75 ? -27.969 27.336 -20.002 1.00 37.28 75 SER A N 1
ATOM 572 C CA . SER A 1 75 ? -29.412 27.215 -19.708 1.00 37.28 75 SER A CA 1
ATOM 573 C C . SER A 1 75 ? -29.720 25.919 -18.944 1.00 37.28 75 SER A C 1
ATOM 575 O O . SER A 1 75 ? -29.186 24.853 -19.224 1.00 37.28 75 SER A O 1
ATOM 577 N N . ASN A 1 76 ? -30.560 26.083 -17.925 1.00 43.81 76 ASN A N 1
ATOM 578 C CA . ASN A 1 76 ? -31.274 25.119 -17.087 1.00 43.81 76 ASN A CA 1
ATOM 579 C C . ASN A 1 76 ? -31.256 23.633 -17.504 1.00 43.81 76 ASN A C 1
ATOM 581 O O . ASN A 1 76 ? -31.738 23.284 -18.576 1.00 43.81 76 ASN A O 1
ATOM 585 N N . CYS A 1 77 ? -30.948 22.742 -16.557 1.00 31.45 77 CYS A N 1
ATOM 586 C CA . CYS A 1 77 ? -31.764 21.539 -16.362 1.00 31.45 77 CYS A CA 1
ATOM 587 C C . CYS A 1 77 ? -31.666 21.029 -14.917 1.00 31.45 77 CYS A C 1
ATOM 589 O O . CYS A 1 77 ? -30.626 20.580 -14.439 1.00 31.45 77 CYS A O 1
ATOM 591 N N . ALA A 1 78 ? -32.793 21.131 -14.219 1.00 34.97 78 ALA A N 1
ATOM 592 C CA . ALA A 1 78 ? -33.092 20.344 -13.038 1.00 34.97 78 ALA A CA 1
ATOM 593 C C . ALA A 1 78 ? -33.410 18.896 -13.456 1.00 34.97 78 ALA A C 1
ATOM 595 O O . ALA A 1 78 ? -33.938 18.688 -14.544 1.00 34.97 78 ALA A O 1
ATOM 596 N N . LEU A 1 79 ? -33.132 17.951 -12.549 1.00 37.12 79 LEU A N 1
ATOM 597 C CA . LEU A 1 79 ? -33.778 16.638 -12.381 1.00 37.12 79 LEU A CA 1
ATOM 598 C C . LEU A 1 79 ? -33.960 15.756 -13.636 1.00 37.12 79 LEU A C 1
ATOM 600 O O . LEU A 1 79 ? -34.822 16.022 -14.459 1.00 37.12 79 LEU A O 1
ATOM 604 N N . SER A 1 80 ? -33.309 14.589 -13.683 1.00 31.56 80 SER A N 1
ATOM 605 C CA . SER A 1 80 ? -34.039 13.317 -13.846 1.00 31.56 80 SER A CA 1
ATOM 606 C C . SER A 1 80 ? -33.107 12.111 -13.750 1.00 31.56 80 SER A C 1
ATOM 608 O O . SER A 1 80 ? -32.014 12.074 -14.316 1.00 31.56 80 SER A O 1
ATOM 610 N N . ALA A 1 81 ? -33.598 11.096 -13.051 1.00 41.50 81 ALA A N 1
ATOM 611 C CA . ALA A 1 81 ? -33.099 9.743 -13.103 1.00 41.50 81 ALA A CA 1
ATOM 612 C C . ALA A 1 81 ? -33.394 9.089 -14.468 1.00 41.50 81 ALA A C 1
ATOM 614 O O . ALA A 1 81 ? -34.438 9.300 -15.078 1.00 41.50 81 ALA A O 1
ATOM 615 N N . SER A 1 82 ? -32.511 8.156 -14.826 1.00 42.03 82 SER A N 1
ATOM 616 C CA . SER A 1 82 ? -32.719 7.014 -15.725 1.00 42.03 82 SER A CA 1
ATOM 617 C C . SER A 1 82 ? -32.788 7.228 -17.251 1.00 42.03 82 SER A C 1
ATOM 619 O O . SER A 1 82 ? -33.432 8.124 -17.776 1.00 42.03 82 SER A O 1
ATOM 621 N N . VAL A 1 83 ? -32.184 6.235 -17.921 1.00 34.59 83 VAL A N 1
ATOM 622 C CA . VAL A 1 83 ? -32.306 5.825 -19.333 1.00 34.59 83 VAL A CA 1
ATOM 623 C C . VAL A 1 83 ? -31.436 6.563 -20.361 1.00 34.59 83 VAL A C 1
ATOM 625 O O . VAL A 1 83 ? -31.568 7.753 -20.602 1.00 34.59 83 VAL A O 1
ATOM 628 N N . GLY A 1 84 ? -30.610 5.776 -21.066 1.00 28.64 84 GLY A N 1
ATOM 629 C CA . GLY A 1 84 ? -30.183 6.091 -22.434 1.00 28.64 84 GLY A CA 1
ATOM 630 C C . GLY A 1 84 ? -28.676 6.204 -22.649 1.00 28.64 84 GLY A C 1
ATOM 631 O O . GLY A 1 84 ? -28.095 7.277 -22.549 1.00 28.64 84 GLY A O 1
ATOM 632 N N . ARG A 1 85 ? -28.034 5.097 -23.041 1.00 49.00 85 ARG A N 1
ATOM 633 C CA . ARG A 1 85 ? -26.753 5.143 -23.763 1.00 49.00 85 ARG A CA 1
ATOM 634 C C . ARG A 1 85 ? -27.008 5.752 -25.145 1.00 49.00 85 ARG A C 1
ATOM 636 O O . ARG A 1 85 ? -27.829 5.175 -25.841 1.00 49.00 85 ARG A O 1
ATOM 643 N N . VAL A 1 86 ? -26.227 6.737 -25.596 1.00 33.44 86 VAL A N 1
ATOM 644 C CA . VAL A 1 86 ? -25.511 6.644 -26.887 1.00 33.44 86 VAL A CA 1
ATOM 645 C C . VAL A 1 86 ? -24.275 7.551 -26.888 1.00 33.44 86 VAL A C 1
ATOM 647 O O . VAL A 1 86 ? -24.251 8.627 -26.303 1.00 33.44 86 VAL A O 1
ATOM 650 N N . SER A 1 87 ? -23.221 7.048 -27.515 1.00 51.06 87 SER A N 1
ATOM 651 C CA . SER A 1 87 ? -21.825 7.449 -27.386 1.00 51.06 87 SER A CA 1
ATOM 652 C C . SER A 1 87 ? -21.381 8.366 -28.525 1.00 51.06 87 SER A C 1
ATOM 654 O O . SER A 1 87 ? -21.475 7.934 -29.664 1.00 51.06 87 SER A O 1
ATOM 656 N N . PHE A 1 88 ? -20.741 9.510 -28.244 1.00 42.22 88 PHE A N 1
ATOM 657 C CA . PHE A 1 88 ? -19.826 10.170 -29.196 1.00 42.22 88 PHE A CA 1
ATOM 658 C C . PHE A 1 88 ? -18.688 10.914 -28.492 1.00 42.22 88 PHE A C 1
ATOM 660 O O . PHE A 1 88 ? -18.488 12.106 -28.670 1.00 42.22 88 PHE A O 1
ATOM 667 N N . LEU A 1 89 ? -17.865 10.194 -27.733 1.00 38.66 89 LEU A N 1
ATOM 668 C CA . LEU A 1 89 ? -16.463 10.577 -27.619 1.00 38.66 89 LEU A CA 1
ATOM 669 C C . LEU A 1 89 ? -15.631 9.353 -27.947 1.00 38.66 89 LEU A C 1
ATOM 671 O O . LEU A 1 89 ? -15.699 8.330 -27.261 1.00 38.66 89 LEU A O 1
ATOM 675 N N . LYS A 1 90 ? -14.814 9.479 -28.993 1.00 41.69 90 LYS A N 1
ATOM 676 C CA . LYS A 1 90 ? -13.664 8.616 -29.231 1.00 41.69 90 LYS A CA 1
ATOM 677 C C . LYS A 1 90 ? -12.738 8.793 -28.032 1.00 41.69 90 LYS A C 1
ATOM 679 O O . LYS A 1 90 ? -11.841 9.631 -28.026 1.00 41.69 90 LYS A O 1
ATOM 684 N N . ARG A 1 91 ? -13.026 8.054 -26.960 1.00 36.34 91 ARG A N 1
ATOM 685 C CA . ARG A 1 91 ? -12.204 8.000 -25.763 1.00 36.34 91 ARG A CA 1
ATOM 686 C C . ARG A 1 91 ? -10.857 7.508 -26.260 1.00 36.34 91 ARG A C 1
ATOM 688 O O . ARG A 1 91 ? -10.744 6.361 -26.691 1.00 36.34 91 ARG A O 1
ATOM 695 N N . ARG A 1 92 ? -9.834 8.367 -26.223 1.00 33.97 92 ARG A N 1
ATOM 696 C CA . ARG A 1 92 ? -8.463 7.874 -26.113 1.00 33.97 92 ARG A CA 1
ATOM 697 C C . ARG A 1 92 ? -8.522 6.947 -24.916 1.00 33.97 92 ARG A C 1
ATOM 699 O O . ARG A 1 92 ? -8.698 7.422 -23.797 1.00 33.97 92 ARG A O 1
ATOM 706 N N . VAL A 1 93 ? -8.530 5.638 -25.169 1.00 33.59 93 VAL A N 1
ATOM 707 C CA . VAL A 1 93 ? -8.378 4.627 -24.132 1.00 33.59 93 VAL A CA 1
ATOM 708 C C . VAL A 1 93 ? -7.204 5.138 -23.327 1.00 33.59 93 VAL A C 1
ATOM 710 O O . VAL A 1 93 ? -6.116 5.278 -23.889 1.00 33.59 93 VAL A O 1
ATOM 713 N N . ALA A 1 94 ? -7.448 5.552 -22.081 1.00 36.06 94 ALA A N 1
ATOM 714 C CA . ALA A 1 94 ? -6.371 5.842 -21.163 1.00 36.06 94 ALA A CA 1
ATOM 715 C C . ALA A 1 94 ? -5.559 4.555 -21.168 1.00 36.06 94 ALA A C 1
ATOM 717 O O . ALA A 1 94 ? -6.018 3.529 -20.663 1.00 36.06 94 ALA A O 1
ATOM 718 N N . GLN A 1 95 ? -4.453 4.569 -21.914 1.00 36.22 95 GLN A N 1
ATOM 719 C CA . GLN A 1 95 ? -3.556 3.444 -22.047 1.00 36.22 95 GLN A CA 1
ATOM 720 C C . GLN A 1 95 ? -3.181 3.139 -20.612 1.00 36.22 95 GLN A C 1
ATOM 722 O O . GLN A 1 95 ? -2.504 3.946 -19.968 1.00 36.22 95 GLN A O 1
ATOM 727 N N . ARG A 1 96 ? -3.733 2.037 -20.088 1.00 41.31 96 ARG A N 1
ATOM 728 C CA . ARG A 1 96 ? -3.401 1.535 -18.763 1.00 41.31 96 ARG A CA 1
ATOM 729 C C . ARG A 1 96 ? -1.891 1.600 -18.658 1.00 41.31 96 ARG A C 1
ATOM 731 O O . ARG A 1 96 ? -1.190 1.248 -19.612 1.00 41.31 96 ARG A O 1
ATOM 738 N N . SER A 1 97 ? -1.404 2.146 -17.553 1.00 38.03 97 SER A N 1
ATOM 739 C CA . SER A 1 97 ? 0.024 2.241 -17.327 1.00 38.03 97 SER A CA 1
ATOM 740 C C . SER A 1 97 ? 0.605 0.844 -17.486 1.00 38.03 97 SER A C 1
ATOM 742 O O . SER A 1 97 ? 0.399 0.020 -16.614 1.00 38.03 97 SER A O 1
ATOM 744 N N . LYS A 1 98 ? 1.302 0.594 -18.603 1.00 43.72 98 LYS A N 1
ATOM 745 C CA . LYS A 1 98 ? 2.161 -0.580 -18.760 1.00 43.72 98 LYS A CA 1
ATOM 746 C C . LYS A 1 98 ? 3.063 -0.591 -17.532 1.00 43.72 98 LYS A C 1
ATOM 748 O O . LYS A 1 98 ? 3.816 0.376 -17.347 1.00 43.72 98 LYS A O 1
ATOM 753 N N . SER A 1 99 ? 2.841 -1.545 -16.642 1.00 42.09 99 SER A N 1
ATOM 754 C CA . SER A 1 99 ? 3.679 -1.762 -15.477 1.00 42.09 99 SER A CA 1
ATOM 755 C C . SER A 1 99 ? 5.103 -2.055 -15.942 1.00 42.09 99 SER A C 1
ATOM 757 O O . SER A 1 99 ? 5.356 -2.339 -17.115 1.00 42.09 99 SER A O 1
ATOM 759 N N . PHE A 1 100 ? 6.045 -1.986 -15.013 1.00 41.47 100 PHE A N 1
ATOM 760 C CA . PHE A 1 100 ? 7.439 -2.377 -15.220 1.00 41.47 100 PHE A CA 1
ATOM 761 C C . PHE A 1 100 ? 7.596 -3.877 -15.587 1.00 41.47 100 PHE A C 1
ATOM 763 O O . PHE A 1 100 ? 8.707 -4.368 -15.712 1.00 41.47 100 PHE A O 1
ATOM 770 N N . CYS A 1 101 ? 6.490 -4.615 -15.741 1.00 41.81 101 CYS A N 1
ATOM 771 C CA . CYS A 1 101 ? 6.407 -6.075 -15.769 1.00 41.81 101 CYS A CA 1
ATOM 772 C C . CYS A 1 101 ? 6.327 -6.667 -17.189 1.00 41.81 101 CYS A C 1
ATOM 774 O O . CYS A 1 101 ? 5.922 -7.817 -17.359 1.00 41.81 101 CYS A O 1
ATOM 776 N N . LYS A 1 102 ? 6.650 -5.894 -18.238 1.00 41.59 102 LYS A N 1
ATOM 777 C CA . LYS A 1 102 ? 6.691 -6.435 -19.610 1.00 41.59 102 LYS A CA 1
ATOM 778 C C . LYS A 1 102 ? 7.927 -7.314 -19.854 1.00 41.59 102 LYS A C 1
ATOM 780 O O . LYS A 1 102 ? 7.933 -8.104 -20.798 1.00 41.59 102 LYS A O 1
ATOM 785 N N . ASP A 1 103 ? 8.941 -7.207 -19.008 1.00 47.25 103 ASP A N 1
ATOM 786 C CA . ASP A 1 103 ? 10.208 -7.884 -19.229 1.00 47.25 103 ASP A CA 1
ATOM 787 C C . ASP A 1 103 ? 10.154 -9.331 -18.706 1.00 47.25 103 ASP A C 1
ATOM 789 O O . ASP A 1 103 ? 9.448 -9.645 -17.749 1.00 47.25 103 ASP A O 1
ATOM 793 N N . ASN A 1 104 ? 10.931 -10.226 -19.322 1.00 40.38 104 ASN A N 1
ATOM 794 C CA . ASN A 1 104 ? 11.111 -11.650 -18.979 1.00 40.38 104 ASN A CA 1
ATOM 795 C C . ASN A 1 104 ? 11.685 -11.896 -17.557 1.00 40.38 104 ASN A C 1
ATOM 797 O O . ASN A 1 104 ? 12.204 -12.964 -17.254 1.00 40.38 104 ASN A O 1
ATOM 801 N N . TRP A 1 105 ? 11.623 -10.889 -16.686 1.00 47.12 105 TRP A N 1
ATOM 802 C CA . TRP A 1 105 ? 12.166 -10.871 -15.337 1.00 47.12 105 TRP A CA 1
ATOM 803 C C . TRP A 1 105 ? 11.388 -11.796 -14.434 1.00 47.12 105 TRP A C 1
ATOM 805 O O . TRP A 1 105 ? 11.999 -12.499 -13.656 1.00 47.12 105 TRP A O 1
ATOM 815 N N . ASP A 1 106 ? 10.072 -11.885 -14.567 1.00 50.53 106 ASP A N 1
ATOM 816 C CA . ASP A 1 106 ? 9.278 -12.606 -13.575 1.00 50.53 106 ASP A CA 1
ATOM 817 C C . ASP A 1 106 ? 9.565 -14.113 -13.520 1.00 50.53 106 ASP A C 1
ATOM 819 O O . ASP A 1 106 ? 9.464 -14.684 -12.448 1.00 50.53 106 ASP A O 1
ATOM 823 N N . ASN A 1 107 ? 9.993 -14.750 -14.616 1.00 46.12 107 ASN A N 1
ATOM 824 C CA . ASN A 1 107 ? 10.401 -16.164 -14.587 1.00 46.12 107 ASN A CA 1
ATOM 825 C C . ASN A 1 107 ? 11.817 -16.365 -14.013 1.00 46.12 107 ASN A C 1
ATOM 827 O O . ASN A 1 107 ? 12.167 -17.464 -13.601 1.00 46.12 107 ASN A O 1
ATOM 831 N N . VAL A 1 108 ? 12.643 -15.312 -14.014 1.00 46.59 108 VAL A N 1
ATOM 832 C CA . VAL A 1 108 ? 14.011 -15.305 -13.461 1.00 46.59 108 VAL A CA 1
ATOM 833 C C . VAL A 1 108 ? 14.015 -14.814 -12.004 1.00 46.59 108 VAL A C 1
ATOM 835 O O . VAL A 1 108 ? 14.881 -15.173 -11.213 1.00 46.59 108 VAL A O 1
ATOM 838 N N . VAL A 1 109 ? 13.041 -13.975 -11.653 1.00 52.38 109 VAL A N 1
ATOM 839 C CA . VAL A 1 109 ? 12.923 -13.217 -10.403 1.00 52.38 109 VAL A CA 1
ATOM 840 C C . VAL A 1 109 ? 11.892 -13.853 -9.481 1.00 52.38 109 VAL A C 1
ATOM 842 O O . VAL A 1 109 ? 12.073 -13.830 -8.271 1.00 52.38 109 VAL A O 1
ATOM 845 N N . PHE A 1 110 ? 10.820 -14.449 -9.985 1.00 62.50 110 PHE A N 1
ATOM 846 C CA . PHE A 1 110 ? 9.818 -15.085 -9.140 1.00 62.50 110 PHE A CA 1
ATOM 847 C C . PHE A 1 110 ? 9.821 -16.591 -9.370 1.00 62.50 110 PHE A C 1
ATOM 849 O O . PHE A 1 110 ? 9.615 -17.087 -10.472 1.00 62.50 110 PHE A O 1
ATOM 856 N N . ASP A 1 111 ? 10.091 -17.309 -8.287 1.00 66.12 111 ASP A N 1
ATOM 857 C CA . ASP A 1 111 ? 10.046 -18.761 -8.232 1.00 66.12 111 ASP A CA 1
ATOM 858 C C . ASP A 1 111 ? 8.641 -19.260 -8.610 1.00 66.12 111 ASP A C 1
ATOM 860 O O . ASP A 1 111 ? 7.658 -18.921 -7.948 1.00 66.12 111 ASP A O 1
ATOM 864 N N . ILE A 1 112 ? 8.543 -20.058 -9.674 1.00 66.88 112 ILE A N 1
ATOM 865 C CA . ILE A 1 112 ? 7.274 -20.582 -10.205 1.00 66.88 112 ILE A CA 1
ATOM 866 C C . ILE A 1 112 ? 6.563 -21.470 -9.167 1.00 66.88 112 ILE A C 1
ATOM 868 O O . ILE A 1 112 ? 5.339 -21.653 -9.218 1.00 66.88 112 ILE A O 1
ATOM 872 N N . GLU A 1 113 ? 7.299 -22.008 -8.191 1.00 68.88 113 GLU A N 1
ATOM 873 C CA . GLU A 1 113 ? 6.714 -22.747 -7.075 1.00 68.88 113 GLU A CA 1
ATOM 874 C C . GLU A 1 113 ? 5.938 -21.829 -6.128 1.00 68.88 113 GLU A C 1
ATOM 876 O O . GLU A 1 113 ? 4.873 -22.211 -5.651 1.00 68.88 113 GLU A O 1
ATOM 881 N N . LYS A 1 114 ? 6.414 -20.598 -5.910 1.00 76.44 114 LYS A N 1
ATOM 882 C CA . LYS A 1 114 ? 5.841 -19.648 -4.942 1.00 76.44 114 LYS A CA 1
ATOM 883 C C . LYS A 1 114 ? 4.916 -18.603 -5.563 1.00 76.44 114 LYS A C 1
ATOM 885 O O . LYS A 1 114 ? 4.055 -18.066 -4.869 1.00 76.44 114 LYS A O 1
ATOM 890 N N . TYR A 1 115 ? 5.080 -18.300 -6.848 1.00 81.56 115 TYR A N 1
ATOM 891 C CA . TYR A 1 115 ? 4.380 -17.212 -7.528 1.00 81.56 115 TYR A CA 1
ATOM 892 C C . TYR A 1 115 ? 3.720 -17.700 -8.816 1.00 81.56 115 TYR A C 1
ATOM 894 O O . TYR A 1 115 ? 4.278 -18.510 -9.553 1.00 81.56 115 TYR A O 1
ATOM 902 N N . SER A 1 116 ? 2.527 -17.189 -9.116 1.00 82.06 116 SER A N 1
ATOM 903 C CA . SER A 1 116 ? 1.825 -17.514 -10.359 1.00 82.06 116 SER A CA 1
ATOM 904 C C . SER A 1 116 ? 0.975 -16.346 -10.852 1.00 82.06 116 SER A C 1
ATOM 906 O O . SER A 1 116 ? 0.609 -15.446 -10.095 1.00 82.06 116 SER A O 1
ATOM 908 N N . TYR A 1 117 ? 0.656 -16.353 -12.144 1.00 79.50 117 TYR A N 1
ATOM 909 C CA . TYR A 1 117 ? -0.248 -15.377 -12.747 1.00 79.50 117 TYR A CA 1
ATOM 910 C C . TYR A 1 117 ? -1.659 -15.951 -12.833 1.00 79.50 117 TYR A C 1
ATOM 912 O O . TYR A 1 117 ? -1.815 -17.104 -13.237 1.00 79.50 117 TYR A O 1
ATOM 920 N N . PRO A 1 118 ? -2.695 -15.147 -12.543 1.00 80.75 118 PRO A N 1
ATOM 921 C CA . PRO A 1 118 ? -4.076 -15.548 -12.766 1.00 80.75 118 PRO A CA 1
ATOM 922 C C . PRO A 1 118 ? -4.342 -16.008 -14.204 1.00 80.75 118 PRO A C 1
ATOM 924 O O . PRO A 1 118 ? -3.861 -15.403 -15.172 1.00 80.75 118 PRO A O 1
ATOM 927 N N . ALA A 1 119 ? -5.178 -17.038 -14.346 1.00 68.56 119 ALA A N 1
ATOM 928 C CA . ALA A 1 119 ? -5.572 -17.579 -15.641 1.00 68.56 119 ALA A CA 1
ATOM 929 C C . ALA A 1 119 ? -6.136 -16.485 -16.572 1.00 68.56 119 ALA A C 1
ATOM 931 O O . ALA A 1 119 ? -6.974 -15.661 -16.194 1.00 68.56 119 ALA A O 1
ATOM 932 N N . GLY A 1 120 ? -5.669 -16.476 -17.825 1.00 58.44 120 GLY A N 1
ATOM 933 C CA . GLY A 1 120 ? -6.035 -15.471 -18.827 1.00 58.44 120 GLY A CA 1
ATOM 934 C C . GLY A 1 120 ? -5.089 -14.270 -18.911 1.00 58.44 120 GLY A C 1
ATOM 935 O O . GLY A 1 120 ? -5.260 -13.442 -19.809 1.00 58.44 120 GLY A O 1
ATOM 936 N N . PHE A 1 121 ? -4.064 -14.186 -18.061 1.00 59.38 121 PHE A N 1
ATOM 937 C CA . PHE A 1 121 ? -2.973 -13.226 -18.218 1.00 59.38 121 PHE A CA 1
ATOM 938 C C . PHE A 1 121 ? -1.989 -13.688 -19.312 1.00 59.38 121 PHE A C 1
ATOM 940 O O . PHE A 1 121 ? -1.010 -14.375 -19.043 1.00 59.38 121 PHE A O 1
ATOM 947 N N . ASN A 1 122 ? -2.252 -13.321 -20.573 1.00 52.47 122 ASN A N 1
ATOM 948 C CA . ASN A 1 122 ? -1.318 -13.554 -21.683 1.00 52.47 122 ASN A CA 1
ATOM 949 C C . ASN A 1 122 ? -0.440 -12.321 -21.917 1.00 52.47 122 ASN A C 1
ATOM 951 O O . ASN A 1 122 ? -0.911 -11.308 -22.433 1.00 52.47 122 ASN A O 1
ATOM 955 N N . ARG A 1 123 ? 0.853 -12.430 -21.593 1.00 51.12 123 ARG A N 1
ATOM 956 C CA . ARG A 1 123 ? 1.860 -11.363 -21.779 1.00 51.12 123 ARG A CA 1
ATOM 957 C C . ARG A 1 123 ? 2.205 -11.062 -23.240 1.00 51.12 123 ARG A C 1
ATOM 959 O O . ARG A 1 123 ? 2.800 -10.028 -23.532 1.00 51.12 123 ARG A O 1
ATOM 966 N N . SER A 1 124 ? 1.848 -11.970 -24.144 1.00 44.69 124 SER A N 1
ATOM 967 C CA . SER A 1 124 ? 2.184 -11.930 -25.569 1.00 44.69 124 SER A CA 1
ATOM 968 C C . SER A 1 124 ? 1.158 -11.201 -26.444 1.00 44.69 124 SER A C 1
ATOM 970 O O . SER A 1 124 ? 1.437 -10.973 -27.617 1.00 44.69 124 SER A O 1
ATOM 972 N N . GLN A 1 125 ? -0.013 -10.817 -25.918 1.00 44.59 125 GLN A N 1
ATOM 973 C CA . GLN A 1 125 ? -1.075 -10.205 -26.726 1.00 44.59 125 GLN A CA 1
ATOM 974 C C . GLN A 1 125 ? -1.194 -8.690 -26.511 1.00 44.59 125 GLN A C 1
ATOM 976 O O . GLN A 1 125 ? -1.053 -8.178 -25.402 1.00 44.59 125 GLN A O 1
ATOM 981 N N . GLU A 1 126 ? -1.486 -7.965 -27.596 1.00 45.50 126 GLU A N 1
ATOM 982 C CA . GLU A 1 126 ? -1.527 -6.494 -27.678 1.00 45.50 126 GLU A CA 1
ATOM 983 C C . GLU A 1 126 ? -2.613 -5.818 -26.819 1.00 45.50 126 GLU A C 1
ATOM 985 O O . GLU A 1 126 ? -2.651 -4.587 -26.710 1.00 45.50 126 GLU A O 1
ATOM 990 N N . HIS A 1 127 ? -3.460 -6.596 -26.144 1.00 41.19 127 HIS A N 1
ATOM 991 C CA . HIS A 1 127 ? -4.494 -6.089 -25.252 1.00 41.19 127 HIS A CA 1
ATOM 992 C C . HIS A 1 127 ? -4.435 -6.787 -23.887 1.00 41.19 127 HIS A C 1
ATOM 994 O O . HIS A 1 127 ? -4.593 -8.007 -23.823 1.00 41.19 127 HIS A O 1
ATOM 1000 N N . PRO A 1 128 ? -4.246 -6.040 -22.780 1.00 50.78 128 PRO A N 1
ATOM 1001 C CA . PRO A 1 128 ? -4.252 -6.623 -21.446 1.00 50.78 128 PRO A CA 1
ATOM 1002 C C . PRO A 1 128 ? -5.647 -7.178 -21.146 1.00 50.78 128 PRO A C 1
ATOM 1004 O O . PRO A 1 128 ? -6.615 -6.420 -21.019 1.00 50.78 128 PRO A O 1
ATOM 1007 N N . LYS A 1 129 ? -5.754 -8.508 -21.047 1.00 60.22 129 LYS A N 1
ATOM 1008 C CA . LYS A 1 129 ? -6.989 -9.180 -20.633 1.00 60.22 129 LYS A CA 1
ATOM 1009 C C . LYS A 1 129 ? -7.357 -8.762 -19.209 1.00 60.22 129 LYS A C 1
ATOM 1011 O O . LYS A 1 129 ? -6.507 -8.479 -18.368 1.00 60.22 129 LYS A O 1
ATOM 1016 N N . VAL A 1 130 ? -8.659 -8.677 -18.960 1.00 72.31 130 VAL A N 1
ATOM 1017 C CA . VAL A 1 130 ? -9.215 -8.349 -17.646 1.00 72.31 130 VAL A CA 1
ATOM 1018 C C . VAL A 1 130 ? -8.818 -9.445 -16.656 1.00 72.31 130 VAL A C 1
ATOM 1020 O O . VAL A 1 130 ? -9.221 -10.592 -16.827 1.00 72.31 130 VAL A O 1
ATOM 1023 N N . ILE A 1 131 ? -8.056 -9.087 -15.620 1.00 81.69 131 ILE A N 1
ATOM 1024 C CA . ILE A 1 131 ? -7.796 -9.969 -14.477 1.00 81.69 131 ILE A CA 1
ATOM 1025 C C . ILE A 1 131 ? -9.112 -10.108 -13.705 1.00 81.69 131 ILE A C 1
ATOM 1027 O O . ILE A 1 131 ? -9.691 -9.108 -13.271 1.00 81.69 131 ILE A O 1
ATOM 1031 N N . ARG A 1 132 ? -9.614 -11.339 -13.588 1.00 86.69 132 ARG A N 1
ATOM 1032 C CA . ARG A 1 132 ? -10.882 -11.652 -12.915 1.00 86.69 132 ARG A CA 1
ATOM 1033 C C . ARG A 1 132 ? -10.606 -12.243 -11.539 1.00 86.69 132 ARG A C 1
ATOM 1035 O O . ARG A 1 132 ? -9.666 -13.014 -11.391 1.00 86.69 132 ARG A O 1
ATOM 1042 N N . LEU A 1 133 ? -11.476 -11.936 -10.577 1.00 88.31 133 LEU A N 1
ATOM 1043 C CA . LEU A 1 133 ? -11.378 -12.430 -9.202 1.00 88.31 133 LEU A CA 1
ATOM 1044 C C . LEU A 1 133 ? -11.243 -13.968 -9.109 1.00 88.31 133 LEU A C 1
ATOM 1046 O O . LEU A 1 133 ? -10.328 -14.397 -8.419 1.00 88.31 133 LEU A O 1
ATOM 1050 N N . PRO A 1 134 ? -12.022 -14.798 -9.840 1.00 89.94 134 PRO A N 1
ATOM 1051 C CA . PRO A 1 134 ? -11.850 -16.254 -9.791 1.00 89.94 134 PRO A CA 1
ATOM 1052 C C . PRO A 1 134 ? -10.436 -16.725 -10.146 1.00 89.94 134 PRO A C 1
ATOM 1054 O O . PRO A 1 134 ? -9.883 -17.555 -9.445 1.00 89.94 134 PRO A O 1
ATOM 1057 N N . GLY A 1 135 ? -9.796 -16.123 -11.155 1.00 89.44 135 GLY A N 1
ATOM 1058 C CA . GLY A 1 135 ? -8.426 -16.499 -11.523 1.00 89.44 135 GLY A CA 1
ATOM 1059 C C . GLY A 1 135 ? -7.384 -16.109 -10.471 1.00 89.44 135 GLY A C 1
ATOM 1060 O O . GLY A 1 135 ? -6.305 -16.685 -10.443 1.00 89.44 135 GLY A O 1
ATOM 1061 N N . ILE A 1 136 ? -7.681 -15.121 -9.619 1.00 90.12 136 ILE A N 1
ATOM 1062 C CA . ILE A 1 136 ? -6.837 -14.780 -8.466 1.00 90.12 136 ILE A CA 1
ATOM 1063 C C . ILE A 1 136 ? -7.021 -15.839 -7.376 1.00 90.12 136 ILE A C 1
ATOM 1065 O O . ILE A 1 136 ? -6.032 -16.313 -6.827 1.00 90.12 136 ILE A O 1
ATOM 1069 N N . LEU A 1 137 ? -8.271 -16.225 -7.099 1.00 90.31 137 LEU A N 1
ATOM 1070 C CA . LEU A 1 137 ? -8.597 -17.252 -6.107 1.00 90.31 137 LEU A CA 1
ATOM 1071 C C . LEU A 1 137 ? -7.985 -18.608 -6.473 1.00 90.31 137 LEU A C 1
ATOM 1073 O O . LEU A 1 137 ? -7.348 -19.206 -5.624 1.00 90.31 137 LEU A O 1
ATOM 1077 N N . GLU A 1 138 ? -8.037 -19.021 -7.743 1.00 90.31 138 GLU A N 1
ATOM 1078 C CA . GLU A 1 138 ? -7.394 -20.260 -8.216 1.00 90.31 138 GLU A CA 1
ATOM 1079 C C . GLU A 1 138 ? -5.891 -20.319 -7.888 1.00 90.31 138 GLU A C 1
ATOM 1081 O O . GLU A 1 138 ? -5.365 -21.374 -7.543 1.00 90.31 138 GLU A O 1
ATOM 1086 N N . VAL A 1 139 ? -5.180 -19.190 -7.988 1.00 88.00 139 VAL A N 1
ATOM 1087 C CA . VAL A 1 139 ? -3.750 -19.118 -7.641 1.00 88.00 139 VAL A CA 1
ATOM 1088 C C . VAL A 1 139 ? -3.543 -19.201 -6.126 1.00 88.00 139 VAL A C 1
ATOM 1090 O O . VAL A 1 139 ? -2.605 -19.854 -5.669 1.00 88.00 139 VAL A O 1
ATOM 1093 N N . ILE A 1 140 ? -4.424 -18.566 -5.352 1.00 89.12 140 ILE A N 1
ATOM 1094 C CA . ILE A 1 140 ? -4.398 -18.612 -3.885 1.00 89.12 140 ILE A CA 1
ATOM 1095 C C . ILE A 1 140 ? -4.693 -20.033 -3.387 1.00 89.12 140 ILE A C 1
ATOM 1097 O O . ILE A 1 140 ? -4.002 -20.511 -2.492 1.00 89.12 140 ILE A O 1
ATOM 1101 N N . ASP A 1 141 ? -5.648 -20.733 -4.003 1.00 90.88 141 ASP A N 1
ATOM 1102 C CA . ASP A 1 141 ? -6.023 -22.111 -3.662 1.00 90.88 141 ASP A CA 1
ATOM 1103 C C . ASP A 1 141 ? -4.875 -23.103 -3.913 1.00 90.88 141 ASP A C 1
ATOM 1105 O O . ASP A 1 141 ? -4.771 -24.130 -3.246 1.00 90.88 141 ASP A O 1
ATOM 1109 N N . GLN A 1 142 ? -3.959 -22.773 -4.829 1.00 88.56 142 GLN A N 1
ATOM 1110 C CA . GLN A 1 142 ? -2.711 -23.513 -5.049 1.00 88.56 142 GLN A CA 1
ATOM 1111 C C . GLN A 1 142 ? -1.624 -23.206 -4.004 1.00 88.56 142 GLN A C 1
ATOM 1113 O O . GLN A 1 142 ? -0.524 -23.748 -4.097 1.00 88.56 142 GLN A O 1
ATOM 1118 N N . GLY A 1 143 ? -1.887 -22.319 -3.041 1.00 86.50 143 GLY A N 1
ATOM 1119 C CA . GLY A 1 143 ? -0.918 -21.883 -2.036 1.00 86.50 143 GLY A CA 1
ATOM 1120 C C . GLY A 1 143 ? 0.153 -20.932 -2.576 1.00 86.50 143 GLY A C 1
ATOM 1121 O O . GLY A 1 143 ? 1.226 -20.826 -1.983 1.00 86.50 143 GLY A O 1
ATOM 1122 N N . LYS A 1 144 ? -0.107 -20.254 -3.703 1.00 87.81 144 LYS A N 1
ATOM 1123 C CA . LYS A 1 144 ? 0.855 -19.364 -4.369 1.00 87.81 144 LYS A CA 1
ATOM 1124 C C . LYS A 1 144 ? 0.452 -17.898 -4.263 1.00 87.81 144 LYS A C 1
ATOM 1126 O O . LYS A 1 144 ? -0.721 -17.546 -4.156 1.00 87.81 144 LYS A O 1
ATOM 1131 N N . HIS A 1 145 ? 1.436 -17.016 -4.391 1.00 87.94 145 HIS A N 1
ATOM 1132 C CA . HIS A 1 145 ? 1.201 -15.584 -4.523 1.00 87.94 145 HIS A CA 1
ATOM 1133 C C . HIS A 1 145 ? 0.797 -15.228 -5.958 1.00 87.94 145 HIS A C 1
ATOM 1135 O O . HIS A 1 145 ? 1.550 -15.452 -6.910 1.00 87.94 145 HIS A O 1
ATOM 1141 N N . ALA A 1 146 ? -0.381 -14.620 -6.111 1.00 90.06 146 ALA A N 1
ATOM 1142 C CA . ALA A 1 146 ? -0.837 -14.096 -7.391 1.00 90.06 146 ALA A CA 1
ATOM 1143 C C . ALA A 1 146 ? -0.109 -12.789 -7.744 1.00 90.06 146 ALA A C 1
ATOM 1145 O O . ALA A 1 146 ? -0.227 -11.791 -7.033 1.00 90.06 146 ALA A O 1
ATOM 1146 N N . LEU A 1 147 ? 0.607 -12.772 -8.868 1.00 86.81 147 LEU A N 1
ATOM 1147 C CA . LEU A 1 147 ? 1.254 -11.568 -9.391 1.00 86.81 147 LEU A CA 1
ATOM 1148 C C . LEU A 1 147 ? 0.262 -10.766 -10.247 1.00 86.81 147 LEU A C 1
ATOM 1150 O O . LEU A 1 147 ? -0.266 -11.265 -11.244 1.00 86.81 147 LEU A O 1
ATOM 1154 N N . LEU A 1 148 ? -0.012 -9.517 -9.850 1.00 86.75 148 LEU A N 1
ATOM 1155 C CA . LEU A 1 148 ? -1.092 -8.699 -10.414 1.00 86.75 148 LEU A CA 1
ATOM 1156 C C . LEU A 1 148 ? -0.576 -7.389 -11.021 1.00 86.75 148 LEU A C 1
ATOM 1158 O O . LEU A 1 148 ? -0.080 -6.517 -10.312 1.00 86.75 148 LEU A O 1
ATOM 1162 N N . ASP A 1 149 ? -0.798 -7.204 -12.324 1.00 82.75 149 ASP A N 1
ATOM 1163 C CA . ASP A 1 149 ? -0.657 -5.902 -12.989 1.00 82.75 149 ASP A CA 1
ATOM 1164 C C . ASP A 1 149 ? -2.012 -5.176 -13.019 1.00 82.75 149 ASP A C 1
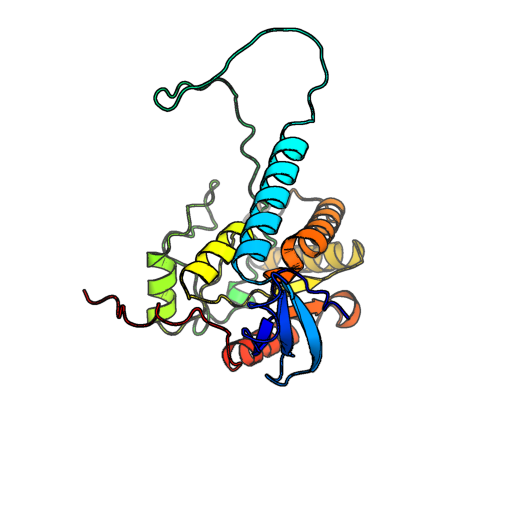ATOM 1166 O O . ASP A 1 149 ? -2.833 -5.362 -13.926 1.00 82.75 149 ASP A O 1
ATOM 1170 N N . ILE A 1 150 ? -2.279 -4.387 -11.978 1.00 85.94 150 ILE A N 1
ATOM 1171 C CA . ILE A 1 150 ? -3.564 -3.713 -11.765 1.00 85.94 150 ILE A CA 1
ATOM 1172 C C . ILE A 1 150 ? -3.394 -2.250 -11.346 1.00 85.94 150 ILE A C 1
ATOM 1174 O O . ILE A 1 150 ? -2.333 -1.802 -10.923 1.00 85.94 150 ILE A O 1
ATOM 1178 N N . THR A 1 151 ? -4.474 -1.473 -11.460 1.00 89.25 151 THR A N 1
ATOM 1179 C CA . THR A 1 151 ? -4.503 -0.080 -10.994 1.00 89.25 151 THR A CA 1
ATOM 1180 C C . THR A 1 151 ? -4.701 -0.005 -9.474 1.00 89.25 151 THR A C 1
ATOM 1182 O O . THR A 1 151 ? -5.387 -0.870 -8.929 1.00 89.25 151 THR A O 1
ATOM 1185 N N . PRO A 1 152 ? -4.256 1.066 -8.789 1.00 91.00 152 PRO A N 1
ATOM 1186 C CA . PRO A 1 152 ? -4.495 1.247 -7.350 1.00 91.00 152 PRO A CA 1
ATOM 1187 C C . PRO A 1 152 ? -5.974 1.148 -6.941 1.00 91.00 152 PRO A C 1
ATOM 1189 O O . PRO A 1 152 ? -6.316 0.491 -5.966 1.00 91.00 152 PRO A O 1
ATOM 1192 N N . SER A 1 153 ? -6.897 1.667 -7.754 1.00 89.50 153 SER A N 1
ATOM 1193 C CA . SER A 1 153 ? -8.339 1.527 -7.488 1.00 89.50 153 SER A CA 1
ATOM 1194 C C . SER A 1 153 ? -8.842 0.076 -7.546 1.00 89.50 153 SER A C 1
ATOM 1196 O O . SER A 1 153 ? -9.913 -0.231 -7.037 1.00 89.50 153 SER A O 1
ATOM 1198 N N . ALA A 1 154 ? -8.120 -0.829 -8.215 1.00 91.06 154 ALA A N 1
ATOM 1199 C CA . ALA A 1 154 ? -8.437 -2.255 -8.205 1.00 91.06 154 ALA A CA 1
ATOM 1200 C C . ALA A 1 154 ? -7.896 -2.932 -6.938 1.00 91.06 154 ALA A C 1
ATOM 1202 O O . ALA A 1 154 ? -8.564 -3.819 -6.418 1.00 91.06 154 ALA A O 1
ATOM 1203 N N . VAL A 1 155 ? -6.762 -2.469 -6.402 1.00 92.56 155 VAL A N 1
ATOM 1204 C CA . VAL A 1 155 ? -6.257 -2.884 -5.082 1.00 92.56 155 VAL A CA 1
ATOM 1205 C C . VAL A 1 155 ? -7.291 -2.584 -3.997 1.00 92.56 155 VAL A C 1
ATOM 1207 O O . VAL A 1 155 ? -7.618 -3.467 -3.215 1.00 92.56 155 VAL A O 1
ATOM 1210 N N . GLU A 1 156 ? -7.897 -1.392 -3.999 1.00 90.88 156 GLU A N 1
ATOM 1211 C CA . GLU A 1 156 ? -8.965 -1.060 -3.039 1.00 90.88 156 GLU A CA 1
ATOM 1212 C C . GLU A 1 156 ? -10.160 -2.023 -3.126 1.00 90.88 156 GLU A C 1
ATOM 1214 O O . GLU A 1 156 ? -10.735 -2.391 -2.103 1.00 90.88 156 GLU A O 1
ATOM 1219 N N . LYS A 1 157 ? -10.509 -2.495 -4.332 1.00 91.88 157 LYS A N 1
ATOM 1220 C CA . LYS A 1 157 ? -11.563 -3.510 -4.508 1.00 91.88 157 LYS A CA 1
ATOM 1221 C C . LYS A 1 157 ? -11.162 -4.863 -3.924 1.00 91.88 157 LYS A C 1
ATOM 1223 O O . LYS A 1 157 ? -12.018 -5.540 -3.365 1.00 91.88 157 LYS A O 1
ATOM 1228 N N . LEU A 1 158 ? -9.889 -5.248 -4.035 1.00 92.12 158 LEU A N 1
ATOM 1229 C CA . LEU A 1 158 ? -9.365 -6.471 -3.418 1.00 92.12 158 LEU A CA 1
ATOM 1230 C C . LEU A 1 158 ? -9.343 -6.360 -1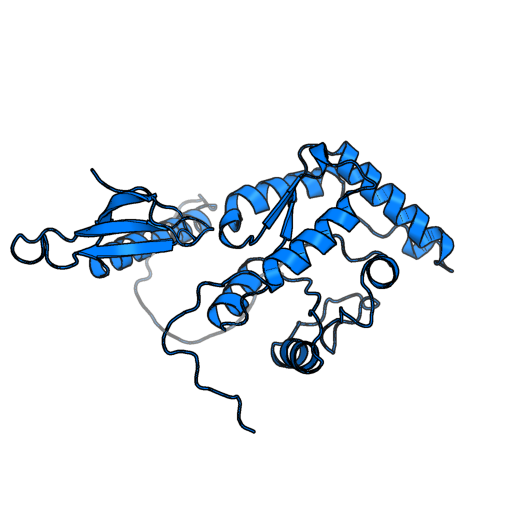.886 1.00 92.12 158 LEU A C 1
ATOM 1232 O O . LEU A 1 158 ? -9.750 -7.301 -1.209 1.00 92.12 158 LEU A O 1
ATOM 1236 N N . ASN A 1 159 ? -8.963 -5.199 -1.342 1.00 90.44 159 ASN A N 1
ATOM 1237 C CA . ASN A 1 159 ? -9.055 -4.913 0.093 1.00 90.44 159 ASN A CA 1
ATOM 1238 C C . ASN A 1 159 ? -10.506 -4.994 0.584 1.00 90.44 159 ASN A C 1
ATOM 1240 O O . ASN A 1 159 ? -10.788 -5.654 1.578 1.00 90.44 159 ASN A O 1
ATOM 1244 N N . TYR A 1 160 ? -11.453 -4.399 -0.148 1.00 89.06 160 TYR A N 1
ATOM 1245 C CA . TYR A 1 160 ? -12.878 -4.475 0.189 1.00 89.06 160 TYR A CA 1
ATOM 1246 C C . TYR A 1 160 ? -13.433 -5.910 0.145 1.00 89.06 160 TYR A C 1
ATOM 1248 O O . TYR A 1 160 ? -14.350 -6.247 0.905 1.00 89.06 160 TYR A O 1
ATOM 1256 N N . ALA A 1 161 ? -12.878 -6.739 -0.743 1.00 89.75 161 ALA A N 1
ATOM 1257 C CA . ALA A 1 161 ? -13.163 -8.164 -0.868 1.00 89.75 161 ALA A CA 1
ATOM 1258 C C . ALA A 1 161 ? -12.395 -9.033 0.145 1.00 89.75 161 ALA A C 1
ATOM 1260 O O . ALA A 1 161 ? -12.457 -10.254 0.041 1.00 89.75 161 ALA A O 1
ATOM 1261 N N . ASN A 1 162 ? -11.702 -8.430 1.120 1.00 89.50 162 ASN A N 1
ATOM 1262 C CA . ASN A 1 162 ? -10.962 -9.130 2.169 1.00 89.50 162 ASN A CA 1
ATOM 1263 C C . ASN A 1 162 ? -9.850 -10.062 1.649 1.00 89.50 162 ASN A C 1
ATOM 1265 O O . ASN A 1 162 ? -9.527 -11.058 2.288 1.00 89.50 162 ASN A O 1
ATOM 1269 N N . LEU A 1 163 ? -9.239 -9.731 0.510 1.00 89.44 163 LEU A N 1
ATOM 1270 C CA . LEU A 1 163 ? -8.052 -10.447 0.030 1.00 89.44 163 LEU A CA 1
ATOM 1271 C C . LEU A 1 163 ? -6.740 -9.857 0.549 1.00 89.44 163 LEU A C 1
ATOM 1273 O O . LEU A 1 163 ? -5.720 -10.528 0.458 1.00 89.44 163 LEU A O 1
ATOM 1277 N N . ALA A 1 164 ? -6.771 -8.611 1.038 1.00 91.38 164 ALA A N 1
ATOM 1278 C CA . ALA A 1 164 ? -5.629 -7.881 1.594 1.00 91.38 164 ALA A CA 1
ATOM 1279 C C . ALA A 1 164 ? -4.292 -8.127 0.853 1.00 91.38 164 ALA A C 1
ATOM 1281 O O . ALA A 1 164 ? -3.342 -8.649 1.439 1.00 91.38 164 ALA A O 1
ATOM 1282 N N . PRO A 1 165 ? -4.207 -7.798 -0.452 1.00 94.62 165 PRO A N 1
ATOM 1283 C CA . PRO A 1 165 ? -2.988 -7.995 -1.228 1.00 94.62 165 PRO A CA 1
ATOM 1284 C C . PRO A 1 165 ? -1.777 -7.290 -0.607 1.00 94.62 165 PRO A C 1
ATOM 1286 O O . PRO A 1 165 ? -1.871 -6.162 -0.127 1.00 94.62 165 PRO A O 1
ATOM 1289 N N . ILE A 1 166 ? -0.608 -7.922 -0.723 1.00 94.06 166 ILE A N 1
ATOM 1290 C CA . ILE A 1 166 ? 0.681 -7.295 -0.419 1.00 94.06 166 ILE A CA 1
ATOM 1291 C C . ILE A 1 166 ? 1.012 -6.313 -1.552 1.00 94.06 166 ILE A C 1
ATOM 1293 O O . ILE A 1 166 ? 1.154 -6.709 -2.710 1.00 94.06 166 ILE A O 1
ATOM 1297 N N . VAL A 1 167 ? 1.146 -5.027 -1.226 1.00 94.62 167 VAL A N 1
ATOM 1298 C CA . VAL A 1 167 ? 1.384 -3.949 -2.194 1.00 94.62 167 VAL A CA 1
ATOM 1299 C C . VAL A 1 167 ? 2.691 -3.251 -1.862 1.00 94.62 167 VAL A C 1
ATOM 1301 O O . VAL A 1 167 ? 2.767 -2.423 -0.955 1.00 94.62 167 VAL A O 1
ATOM 1304 N N . ILE A 1 168 ? 3.729 -3.574 -2.626 1.00 93.69 168 ILE A N 1
ATOM 1305 C CA . ILE A 1 168 ? 5.071 -3.039 -2.406 1.00 93.69 168 ILE A CA 1
ATOM 1306 C C . ILE A 1 168 ? 5.329 -1.901 -3.388 1.00 93.69 168 ILE A C 1
ATOM 1308 O O . ILE A 1 168 ? 5.404 -2.110 -4.600 1.00 93.69 168 ILE A O 1
ATOM 1312 N N . PHE A 1 169 ? 5.494 -0.691 -2.864 1.00 93.88 169 PHE A N 1
ATOM 1313 C CA . PHE A 1 169 ? 5.871 0.469 -3.656 1.00 93.88 169 PHE A CA 1
ATOM 1314 C C . PHE A 1 169 ? 7.392 0.574 -3.771 1.00 93.88 169 PHE A C 1
ATOM 1316 O O . PHE A 1 169 ? 8.103 0.733 -2.781 1.00 93.88 169 PHE A O 1
ATOM 1323 N N . MET A 1 170 ? 7.912 0.500 -4.995 1.00 90.44 170 MET A N 1
ATOM 1324 C CA . MET A 1 170 ? 9.334 0.707 -5.267 1.00 90.44 170 MET A CA 1
ATOM 1325 C C . MET A 1 170 ? 9.608 2.196 -5.481 1.00 90.44 170 MET A C 1
ATOM 1327 O O . MET A 1 170 ? 9.430 2.725 -6.579 1.00 90.44 170 MET A O 1
ATOM 1331 N N . LYS A 1 171 ? 10.036 2.872 -4.415 1.00 91.69 171 LYS A N 1
ATOM 1332 C CA . LYS A 1 171 ? 10.358 4.295 -4.426 1.00 91.69 171 LYS A CA 1
ATOM 1333 C C . LYS A 1 171 ? 11.699 4.548 -5.103 1.00 91.69 171 LYS A C 1
ATOM 1335 O O . LYS A 1 171 ? 12.686 3.853 -4.863 1.00 91.69 171 LYS A O 1
ATOM 1340 N N . THR A 1 172 ? 11.741 5.597 -5.912 1.00 89.81 172 THR A N 1
ATOM 1341 C CA . THR A 1 172 ? 12.963 6.113 -6.519 1.00 89.81 172 THR A CA 1
ATOM 1342 C C . THR A 1 172 ? 12.867 7.623 -6.661 1.00 89.81 172 THR A C 1
ATOM 1344 O O . THR A 1 172 ? 11.829 8.148 -7.061 1.00 89.81 172 THR A O 1
ATOM 1347 N N . ASP A 1 173 ? 13.972 8.306 -6.381 1.00 88.38 173 ASP A N 1
ATOM 1348 C CA . ASP A 1 173 ? 14.053 9.767 -6.475 1.00 88.38 173 ASP A CA 1
ATOM 1349 C C . ASP A 1 173 ? 14.852 10.207 -7.716 1.00 88.38 173 ASP A C 1
ATOM 1351 O O . ASP A 1 173 ? 14.971 11.395 -8.012 1.00 88.38 173 ASP A O 1
ATOM 1355 N N . SER A 1 174 ? 15.404 9.249 -8.474 1.00 87.56 174 SER A N 1
ATOM 1356 C CA . SER A 1 174 ? 16.334 9.523 -9.570 1.00 87.56 174 SER A CA 1
ATOM 1357 C C . SER A 1 174 ? 15.972 8.794 -10.858 1.00 87.56 174 SER A C 1
ATOM 1359 O O . SER A 1 174 ? 15.906 7.566 -10.940 1.00 87.56 174 SER A O 1
ATOM 1361 N N . LYS A 1 175 ? 15.857 9.572 -11.940 1.00 88.69 175 LYS A N 1
ATOM 1362 C CA . LYS A 1 175 ? 15.692 9.058 -13.309 1.00 88.69 175 LYS A CA 1
ATOM 1363 C C . LYS A 1 175 ? 16.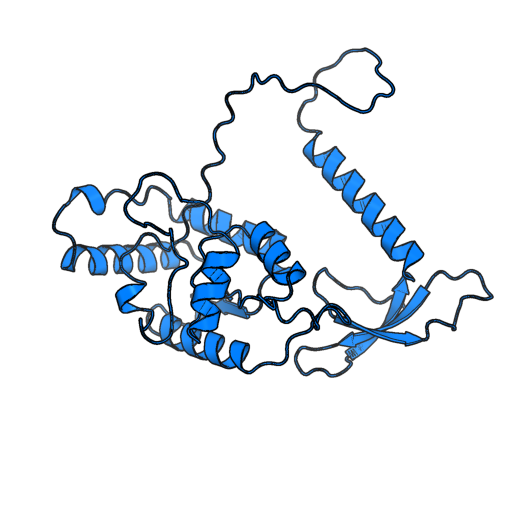834 8.116 -13.711 1.00 88.69 175 LYS A C 1
ATOM 1365 O O . LYS A 1 175 ? 16.618 7.234 -14.543 1.00 88.69 175 LYS A O 1
ATOM 1370 N N . SER A 1 176 ? 18.036 8.323 -13.173 1.00 87.50 176 SER A N 1
ATOM 1371 C CA . SER A 1 176 ? 19.217 7.515 -13.494 1.00 87.50 176 SER A CA 1
ATOM 1372 C C . SER A 1 176 ? 19.058 6.078 -13.012 1.00 87.50 176 SER A C 1
ATOM 1374 O O . SER A 1 176 ? 19.325 5.163 -13.782 1.00 87.50 176 SER A O 1
ATOM 1376 N N . ILE A 1 177 ? 18.495 5.884 -11.817 1.00 86.06 177 ILE A N 1
ATOM 1377 C CA . ILE A 1 177 ? 18.186 4.557 -11.270 1.00 86.06 177 ILE A CA 1
ATOM 1378 C C . ILE A 1 177 ? 17.190 3.847 -12.189 1.00 86.06 177 ILE A C 1
ATOM 1380 O O . ILE A 1 177 ? 17.427 2.732 -12.635 1.00 86.06 177 ILE A O 1
ATOM 1384 N N . ILE A 1 178 ? 16.116 4.528 -12.595 1.00 85.31 178 ILE A N 1
ATOM 1385 C CA . ILE A 1 178 ? 15.132 3.953 -13.527 1.00 85.31 178 ILE A CA 1
ATOM 1386 C C . ILE A 1 178 ? 15.788 3.543 -14.854 1.00 85.31 178 ILE A C 1
ATOM 1388 O O . ILE A 1 178 ? 15.455 2.500 -15.413 1.00 85.31 178 ILE A O 1
ATOM 1392 N N . LYS A 1 179 ? 16.707 4.355 -15.394 1.00 83.44 179 LYS A N 1
ATOM 1393 C CA . LYS A 1 179 ? 17.461 3.994 -16.606 1.00 83.44 179 LYS A CA 1
ATOM 1394 C C . LYS A 1 179 ? 18.341 2.765 -16.389 1.00 83.44 179 LYS A C 1
ATOM 1396 O O . LYS A 1 179 ? 18.381 1.914 -17.271 1.00 83.44 179 LYS A O 1
ATOM 1401 N N . GLU A 1 180 ? 19.027 2.681 -15.256 1.00 82.25 180 GLU A N 1
ATOM 1402 C CA . GLU A 1 180 ? 19.898 1.558 -14.907 1.00 82.25 180 GLU A CA 1
ATOM 1403 C C . GLU A 1 180 ? 19.106 0.250 -14.815 1.00 82.25 180 GLU A C 1
ATOM 1405 O O . GLU A 1 180 ? 19.444 -0.715 -15.500 1.00 82.25 180 GLU A O 1
ATOM 1410 N N . PHE A 1 181 ? 17.999 0.245 -14.065 1.00 78.94 181 PHE A N 1
ATOM 1411 C CA . PHE A 1 181 ? 17.109 -0.913 -13.946 1.00 78.94 181 PHE A CA 1
ATOM 1412 C C . PHE A 1 181 ? 16.569 -1.358 -15.309 1.00 78.94 181 PHE A C 1
ATOM 1414 O O . PHE A 1 181 ? 16.616 -2.540 -15.635 1.00 78.94 181 PHE A O 1
ATOM 1421 N N . ARG A 1 182 ? 16.137 -0.413 -16.152 1.00 77.38 182 ARG A N 1
ATOM 1422 C CA . ARG A 1 182 ? 15.656 -0.713 -17.511 1.00 77.38 182 ARG A CA 1
ATOM 1423 C C . ARG A 1 182 ? 16.753 -1.231 -18.437 1.00 77.38 182 ARG A C 1
ATOM 1425 O O . ARG A 1 182 ? 16.493 -2.094 -19.264 1.00 77.38 182 ARG A O 1
ATOM 1432 N N . SER A 1 183 ? 17.973 -0.704 -18.332 1.00 73.75 183 SER A N 1
ATOM 1433 C CA . SER A 1 183 ? 19.098 -1.164 -19.153 1.00 73.75 183 SER A CA 1
ATOM 1434 C C . SER A 1 183 ? 19.536 -2.568 -18.754 1.00 73.75 183 SER A C 1
ATOM 1436 O O . SER A 1 183 ? 19.767 -3.400 -19.627 1.00 73.75 183 SER A O 1
ATOM 1438 N N . ARG A 1 184 ? 19.592 -2.858 -17.448 1.00 69.69 184 ARG A N 1
ATOM 1439 C CA . ARG A 1 184 ? 19.783 -4.225 -16.950 1.00 69.69 184 ARG A CA 1
ATOM 1440 C C . ARG A 1 184 ? 18.662 -5.134 -17.447 1.00 69.69 184 ARG A C 1
ATOM 1442 O O . ARG A 1 184 ? 18.942 -6.251 -17.876 1.00 69.69 184 ARG A O 1
ATOM 1449 N N . ALA A 1 185 ? 17.428 -4.626 -17.471 1.00 64.69 185 ALA A N 1
ATOM 1450 C CA . ALA A 1 185 ? 16.282 -5.364 -17.975 1.00 64.69 185 ALA A CA 1
ATOM 1451 C C . ALA A 1 185 ? 16.367 -5.744 -19.446 1.00 64.69 185 ALA A C 1
ATOM 1453 O O . ALA A 1 185 ? 16.186 -6.917 -19.771 1.00 64.69 185 ALA A O 1
ATOM 1454 N N . ALA A 1 186 ? 16.745 -4.792 -20.293 1.00 62.84 186 ALA A N 1
ATOM 1455 C CA . ALA A 1 186 ? 16.989 -5.029 -21.707 1.00 62.84 186 ALA A CA 1
ATOM 1456 C C . ALA A 1 186 ? 18.108 -6.060 -21.938 1.00 62.84 186 ALA A C 1
ATOM 1458 O O . ALA A 1 186 ? 17.913 -6.994 -22.706 1.00 62.84 186 ALA A O 1
ATOM 1459 N N . LYS A 1 187 ? 19.229 -5.972 -21.205 1.00 60.50 187 LYS A N 1
ATOM 1460 C CA . LYS A 1 187 ? 20.357 -6.919 -21.327 1.00 60.50 187 LYS A CA 1
ATOM 1461 C C . LYS A 1 187 ? 19.997 -8.355 -20.923 1.00 60.50 187 LYS A C 1
ATOM 1463 O O . LYS A 1 187 ? 20.460 -9.305 -21.540 1.00 60.50 187 LYS A O 1
ATOM 1468 N N . SER A 1 188 ? 19.159 -8.518 -19.895 1.00 55.59 188 SER A N 1
ATOM 1469 C CA . SER A 1 188 ? 18.632 -9.830 -19.470 1.00 55.59 188 SER A CA 1
ATOM 1470 C C . SER A 1 188 ? 17.634 -10.424 -20.481 1.00 55.59 188 SER A C 1
ATOM 1472 O O . SER A 1 188 ? 17.454 -11.639 -20.575 1.00 55.59 188 SER A O 1
ATOM 1474 N N . LEU A 1 189 ? 16.975 -9.561 -21.262 1.00 52.81 189 LEU A N 1
ATOM 1475 C CA . LEU A 1 189 ? 16.058 -9.955 -22.327 1.00 52.81 189 LEU A CA 1
ATOM 1476 C C . LEU A 1 189 ? 16.805 -10.304 -23.625 1.00 52.81 189 LEU A C 1
ATOM 1478 O O . LEU A 1 189 ? 16.416 -11.253 -24.295 1.00 52.81 189 LEU A O 1
ATOM 1482 N N . GLU A 1 190 ? 17.886 -9.587 -23.952 1.00 50.56 190 GLU A N 1
ATOM 1483 C CA . GLU A 1 190 ? 18.759 -9.838 -25.115 1.00 50.56 190 GLU A CA 1
ATOM 1484 C C . GLU A 1 190 ? 19.356 -11.248 -25.120 1.00 50.56 190 GLU A C 1
ATOM 1486 O O . GLU A 1 190 ? 19.462 -11.854 -26.180 1.00 50.56 190 GLU A O 1
ATOM 1491 N N . SER A 1 191 ? 19.673 -11.818 -23.954 1.00 49.78 191 SER A N 1
ATOM 1492 C CA . SER A 1 191 ? 20.164 -13.200 -23.869 1.00 49.78 191 SER A CA 1
ATOM 1493 C C . SER A 1 191 ? 19.096 -14.265 -24.161 1.00 49.78 191 SER A C 1
ATOM 1495 O O . SER A 1 191 ? 19.447 -15.418 -24.395 1.00 49.78 191 SER A O 1
ATOM 1497 N N . ASN A 1 192 ? 17.807 -13.899 -24.171 1.00 47.66 192 ASN A N 1
ATOM 1498 C CA . ASN A 1 192 ? 16.672 -14.818 -24.333 1.00 47.66 192 ASN A CA 1
ATOM 1499 C C . ASN A 1 192 ? 15.768 -14.495 -25.541 1.00 47.66 192 ASN A C 1
ATOM 1501 O O . ASN A 1 192 ? 14.862 -15.270 -25.858 1.00 47.66 192 ASN A O 1
ATOM 1505 N N . ALA A 1 193 ? 15.966 -13.359 -26.212 1.00 45.78 193 ALA A N 1
ATOM 1506 C CA . ALA A 1 193 ? 15.117 -12.903 -27.306 1.00 45.78 193 ALA A CA 1
ATOM 1507 C C . ALA A 1 193 ? 15.654 -13.377 -28.664 1.00 45.78 193 ALA A C 1
ATOM 1509 O O . ALA A 1 193 ? 16.761 -13.031 -29.063 1.00 45.78 193 ALA A O 1
ATOM 1510 N N . ARG A 1 194 ? 14.833 -14.134 -29.403 1.00 44.78 194 ARG A N 1
ATOM 1511 C CA . ARG A 1 194 ? 15.105 -14.531 -30.797 1.00 44.78 194 ARG A CA 1
ATOM 1512 C C . ARG A 1 194 ? 14.863 -13.408 -31.820 1.00 44.78 194 ARG A C 1
ATOM 1514 O O . ARG A 1 194 ? 15.316 -13.556 -32.944 1.00 44.78 194 ARG A O 1
ATOM 1521 N N . ASP A 1 195 ? 14.219 -12.297 -31.435 1.00 45.25 195 ASP A N 1
ATOM 1522 C CA . ASP A 1 195 ? 13.815 -11.223 -32.359 1.00 45.25 195 ASP A CA 1
ATOM 1523 C C . ASP A 1 195 ? 14.095 -9.802 -31.822 1.00 45.25 195 ASP A C 1
ATOM 1525 O O . ASP A 1 195 ? 13.586 -9.389 -30.772 1.00 45.25 195 ASP A O 1
ATOM 1529 N N . GLU A 1 196 ? 14.844 -9.022 -32.610 1.00 44.28 196 GLU A N 1
ATOM 1530 C CA . GLU A 1 196 ? 15.317 -7.645 -32.356 1.00 44.28 196 GLU A CA 1
ATOM 1531 C C . GLU A 1 196 ? 14.174 -6.617 -32.158 1.00 44.28 196 GLU A C 1
ATOM 1533 O O . GLU A 1 196 ? 14.302 -5.630 -31.427 1.00 44.28 196 GLU A O 1
ATOM 1538 N N . ASP A 1 197 ? 12.999 -6.885 -32.733 1.00 44.69 197 ASP A N 1
ATOM 1539 C CA . ASP A 1 197 ? 11.827 -5.992 -32.718 1.00 44.69 197 ASP A CA 1
ATOM 1540 C C . ASP A 1 197 ? 11.010 -6.059 -31.401 1.00 44.69 197 ASP A C 1
ATOM 1542 O O . ASP A 1 197 ? 10.086 -5.278 -31.128 1.00 44.69 197 ASP A O 1
ATOM 1546 N N . THR A 1 198 ? 11.359 -6.997 -30.515 1.00 49.34 198 THR A N 1
ATOM 1547 C CA . THR A 1 198 ? 10.760 -7.116 -29.174 1.00 49.34 198 THR A CA 1
ATOM 1548 C C . THR A 1 198 ? 11.438 -6.185 -28.162 1.00 49.34 198 THR A C 1
ATOM 1550 O O . THR A 1 198 ? 10.770 -5.652 -27.274 1.00 49.34 198 THR A O 1
ATOM 1553 N N . LEU A 1 199 ? 12.728 -5.892 -28.355 1.00 45.34 199 LEU A N 1
ATOM 1554 C CA . LEU A 1 199 ? 13.562 -5.064 -27.474 1.00 45.34 199 LEU A CA 1
ATOM 1555 C C . LEU A 1 199 ? 13.248 -3.565 -27.536 1.00 45.34 199 LEU A C 1
ATOM 1557 O O . LEU A 1 199 ? 13.327 -2.856 -26.535 1.00 45.34 199 LEU A O 1
ATOM 1561 N N . ARG A 1 200 ? 12.823 -3.068 -28.700 1.00 44.34 200 ARG A N 1
ATOM 1562 C CA . ARG A 1 200 ? 12.544 -1.638 -28.925 1.00 44.34 200 ARG A CA 1
ATOM 1563 C C . ARG A 1 200 ? 11.209 -1.150 -28.341 1.00 44.34 200 ARG A C 1
ATOM 1565 O O . ARG A 1 200 ? 10.889 0.034 -28.441 1.00 44.34 200 ARG A O 1
ATOM 1572 N N . ARG A 1 201 ? 10.403 -2.029 -27.730 1.00 46.75 201 ARG A N 1
ATOM 1573 C CA . ARG A 1 201 ? 8.973 -1.777 -27.456 1.00 46.75 201 ARG A CA 1
ATOM 1574 C C . ARG A 1 201 ? 8.612 -1.234 -26.072 1.00 46.75 201 ARG A C 1
ATOM 1576 O O . ARG A 1 201 ? 7.416 -1.107 -25.777 1.00 46.75 201 ARG A O 1
ATOM 1583 N N . ASP A 1 202 ? 9.579 -0.846 -25.245 1.00 52.53 202 ASP A N 1
ATOM 1584 C CA . ASP A 1 202 ? 9.281 -0.164 -23.983 1.00 52.53 202 ASP A CA 1
ATOM 1585 C C . ASP A 1 202 ? 9.232 1.368 -24.159 1.00 52.53 202 ASP A C 1
ATOM 1587 O O . ASP A 1 202 ? 10.133 2.119 -23.788 1.00 52.53 202 ASP A O 1
ATOM 1591 N N . GLY A 1 203 ? 8.145 1.835 -24.780 1.00 54.50 203 GLY A N 1
ATOM 1592 C CA . GLY A 1 203 ? 7.926 3.227 -25.198 1.00 54.50 203 GLY A CA 1
ATOM 1593 C C . GLY A 1 203 ? 7.699 4.259 -24.080 1.00 54.50 203 GLY A C 1
ATOM 1594 O O . GLY A 1 203 ? 7.196 5.353 -24.356 1.00 54.50 203 GLY A O 1
ATOM 1595 N N . LYS A 1 204 ? 8.018 3.955 -22.814 1.00 62.75 204 LYS A N 1
ATOM 1596 C CA . LYS A 1 204 ? 7.939 4.929 -21.713 1.00 62.75 204 LYS A CA 1
ATOM 1597 C C . LYS A 1 204 ? 9.319 5.485 -21.363 1.00 62.75 204 LYS A C 1
ATOM 1599 O O . LYS A 1 204 ? 10.211 4.777 -20.917 1.00 62.75 204 LYS A O 1
ATOM 1604 N N . SER A 1 205 ? 9.474 6.802 -21.500 1.00 78.44 205 SER A N 1
ATOM 1605 C CA . SER A 1 205 ? 10.674 7.511 -21.038 1.00 78.44 205 SER A CA 1
ATOM 1606 C C . SER A 1 205 ? 10.839 7.371 -19.520 1.00 78.44 205 SER A C 1
ATOM 1608 O O . SER A 1 205 ? 9.877 7.588 -18.784 1.00 78.44 205 SER A O 1
ATOM 1610 N N . SER A 1 206 ? 12.062 7.123 -19.034 1.00 84.31 206 SER A N 1
ATOM 1611 C CA . SER A 1 206 ? 12.384 7.071 -17.594 1.00 84.31 206 SER A CA 1
ATOM 1612 C C . SER A 1 206 ? 11.935 8.319 -16.829 1.00 84.31 206 SER A C 1
ATOM 1614 O O . SER A 1 206 ? 11.639 8.243 -15.644 1.00 84.31 206 SER A O 1
ATOM 1616 N N . ARG A 1 207 ? 11.843 9.471 -17.513 1.00 85.81 207 ARG A N 1
ATOM 1617 C CA . ARG A 1 207 ? 11.282 10.702 -16.935 1.00 85.81 207 ARG A CA 1
ATOM 1618 C C . ARG A 1 207 ? 9.791 10.547 -16.620 1.00 85.81 207 ARG A C 1
ATOM 1620 O O . ARG A 1 207 ? 9.374 10.862 -15.516 1.00 85.81 207 ARG A O 1
ATOM 1627 N N . LYS A 1 208 ? 9.010 10.023 -17.572 1.00 86.00 208 LYS A N 1
ATOM 1628 C CA . LYS A 1 208 ? 7.572 9.780 -17.386 1.00 86.00 208 LYS A CA 1
ATOM 1629 C C . LYS A 1 208 ? 7.329 8.752 -16.285 1.00 86.00 208 LYS A C 1
ATOM 1631 O O . LYS A 1 208 ? 6.387 8.906 -15.525 1.00 86.00 208 LYS A O 1
ATOM 1636 N N . LEU A 1 209 ? 8.178 7.729 -16.181 1.00 85.44 209 LEU A N 1
ATOM 1637 C CA . LEU A 1 209 ? 8.088 6.737 -15.106 1.00 85.44 209 LEU A CA 1
ATOM 1638 C C . LEU A 1 209 ? 8.349 7.351 -13.726 1.00 85.44 209 LEU A C 1
ATOM 1640 O O . LEU A 1 209 ? 7.590 7.074 -12.804 1.00 85.44 209 LEU A O 1
ATOM 1644 N N . LEU A 1 210 ? 9.347 8.233 -13.599 1.00 89.81 210 LEU A N 1
ATOM 1645 C CA . LEU A 1 210 ? 9.589 8.969 -12.355 1.00 89.81 210 LEU A CA 1
ATOM 1646 C C . LEU A 1 210 ? 8.394 9.861 -11.989 1.00 89.81 210 LEU A C 1
ATOM 1648 O O . LEU A 1 210 ? 7.892 9.795 -10.873 1.00 89.81 210 LEU A O 1
ATOM 1652 N N . GLU A 1 211 ? 7.888 10.645 -12.945 1.00 90.62 211 GLU A N 1
ATOM 1653 C CA . GLU A 1 211 ? 6.708 11.500 -12.744 1.00 90.62 211 GLU A CA 1
ATOM 1654 C C . GLU A 1 211 ? 5.471 10.679 -12.334 1.00 90.62 211 GLU A C 1
ATOM 1656 O O . GLU A 1 211 ? 4.692 11.105 -11.483 1.00 90.62 211 GLU A O 1
ATOM 1661 N N . GLN A 1 212 ? 5.290 9.488 -12.915 1.00 89.25 212 GLN A N 1
ATOM 1662 C CA . GLN A 1 212 ? 4.228 8.559 -12.525 1.00 89.25 212 GLN A CA 1
ATOM 1663 C C . GLN A 1 212 ? 4.431 8.012 -11.108 1.00 89.25 212 GLN A C 1
ATOM 1665 O O . GLN A 1 212 ? 3.467 7.973 -10.349 1.00 89.25 212 GLN A O 1
ATOM 1670 N N . SER A 1 213 ? 5.658 7.634 -10.744 1.00 90.81 213 SER A N 1
ATOM 1671 C CA . SER A 1 213 ? 6.006 7.147 -9.404 1.00 90.81 213 SER A CA 1
ATOM 1672 C C . SER A 1 213 ? 5.681 8.185 -8.330 1.00 90.81 213 SER A C 1
ATOM 1674 O O . SER A 1 213 ? 4.983 7.875 -7.371 1.00 90.81 213 SER A O 1
ATOM 1676 N N . VAL A 1 214 ? 6.090 9.441 -8.536 1.00 93.44 214 VAL A N 1
ATOM 1677 C CA . VAL A 1 214 ? 5.820 10.545 -7.598 1.00 93.44 214 VAL A CA 1
ATOM 1678 C C . VAL A 1 214 ? 4.316 10.801 -7.446 1.00 93.44 214 VAL A C 1
ATOM 1680 O O . VAL A 1 214 ? 3.822 11.017 -6.341 1.00 93.44 214 VAL A O 1
ATOM 1683 N N . LYS A 1 215 ? 3.553 10.745 -8.547 1.00 92.06 215 LYS A N 1
ATOM 1684 C CA . LYS A 1 215 ? 2.087 10.883 -8.496 1.00 92.06 215 LYS A CA 1
ATOM 1685 C C . LYS A 1 215 ? 1.423 9.734 -7.739 1.00 92.06 215 LYS A C 1
ATOM 1687 O O . LYS A 1 215 ? 0.470 9.978 -7.005 1.00 92.06 215 LYS A O 1
ATOM 1692 N N . LEU A 1 216 ? 1.905 8.504 -7.924 1.00 91.69 216 LEU A N 1
ATOM 1693 C CA . LEU A 1 216 ? 1.405 7.333 -7.206 1.00 91.69 216 LEU A CA 1
ATOM 1694 C C . LEU A 1 216 ? 1.693 7.433 -5.709 1.00 91.69 216 LEU A C 1
ATOM 1696 O O . LEU A 1 216 ? 0.777 7.225 -4.924 1.00 91.69 216 LEU A O 1
ATOM 1700 N N . GLU A 1 217 ? 2.911 7.818 -5.327 1.00 92.94 217 GLU A N 1
ATOM 1701 C CA . GLU A 1 217 ? 3.283 8.015 -3.922 1.00 92.94 217 GLU A CA 1
ATOM 1702 C C . GLU A 1 217 ? 2.384 9.049 -3.246 1.00 92.94 217 GLU A C 1
ATOM 1704 O O . GLU A 1 217 ? 1.832 8.790 -2.184 1.00 92.94 217 GLU A O 1
ATOM 1709 N N . LYS A 1 218 ? 2.150 10.195 -3.893 1.00 91.88 218 LYS A N 1
ATOM 1710 C CA . LYS A 1 218 ? 1.323 11.256 -3.308 1.00 91.88 218 LYS A CA 1
ATOM 1711 C C . LYS A 1 218 ? -0.153 10.867 -3.168 1.00 91.88 218 LYS A C 1
ATOM 1713 O O . LYS A 1 218 ? -0.779 11.229 -2.179 1.00 91.88 218 LYS A O 1
ATOM 1718 N N . ALA A 1 219 ? -0.722 10.196 -4.169 1.00 91.62 219 ALA A N 1
ATOM 1719 C CA . ALA A 1 219 ? -2.168 9.970 -4.246 1.00 91.62 219 ALA A CA 1
ATOM 1720 C C . ALA A 1 219 ? -2.631 8.618 -3.679 1.00 91.62 219 ALA A C 1
ATOM 1722 O O . ALA A 1 219 ? -3.813 8.458 -3.389 1.00 91.62 219 ALA A O 1
ATOM 1723 N N . TRP A 1 220 ? -1.731 7.637 -3.568 1.00 93.88 220 TRP A N 1
ATOM 1724 C CA . TRP A 1 220 ? -2.079 6.252 -3.243 1.00 93.88 220 TRP A CA 1
ATOM 1725 C C . TRP A 1 220 ? -1.186 5.639 -2.160 1.00 93.88 220 TRP A C 1
ATOM 1727 O O . TRP A 1 220 ? -1.164 4.421 -2.031 1.00 93.88 220 TRP A O 1
ATOM 1737 N N . TYR A 1 221 ? -0.471 6.435 -1.357 1.00 93.31 221 TYR A N 1
ATOM 1738 C CA . TYR A 1 221 ? 0.350 5.896 -0.260 1.00 93.31 221 TYR A CA 1
ATOM 1739 C C . TYR A 1 221 ? -0.445 4.976 0.677 1.00 93.31 221 TYR A C 1
ATOM 1741 O O . TYR A 1 221 ? 0.087 3.979 1.153 1.00 93.31 221 TYR A O 1
ATOM 1749 N N . HIS A 1 222 ? -1.732 5.268 0.884 1.00 92.12 222 HIS A N 1
ATOM 1750 C CA . HIS A 1 222 ? -2.626 4.532 1.778 1.00 92.12 222 HIS A CA 1
ATOM 1751 C C . HIS A 1 222 ? -2.942 3.103 1.324 1.00 92.12 222 HIS A C 1
ATOM 1753 O O . HIS A 1 222 ? -3.502 2.338 2.104 1.00 92.12 222 HIS A O 1
ATOM 1759 N N . VAL A 1 223 ? -2.642 2.733 0.072 1.00 92.56 223 VAL A N 1
ATOM 1760 C CA . VAL A 1 223 ? -2.825 1.349 -0.406 1.00 92.56 223 VAL A CA 1
ATOM 1761 C C . VAL A 1 223 ? -1.543 0.528 -0.334 1.00 92.56 223 VAL A C 1
ATOM 1763 O O . VAL A 1 223 ? -1.590 -0.672 -0.594 1.00 92.56 223 VAL A O 1
ATOM 1766 N N . PHE A 1 224 ? -0.399 1.151 -0.038 1.00 94.00 224 PHE A N 1
ATOM 1767 C CA . PHE A 1 224 ? 0.883 0.460 0.029 1.00 94.00 224 PHE A CA 1
ATOM 1768 C C . PHE A 1 224 ? 1.038 -0.230 1.381 1.00 94.00 224 PHE A C 1
ATOM 1770 O O . PHE A 1 224 ? 0.857 0.387 2.426 1.00 94.00 224 PHE A O 1
ATOM 1777 N N . THR A 1 225 ? 1.426 -1.502 1.362 1.00 92.94 225 THR A N 1
ATOM 1778 C CA . THR A 1 225 ? 1.749 -2.255 2.581 1.00 92.94 225 THR A CA 1
ATOM 1779 C C . THR A 1 225 ? 3.217 -2.089 2.970 1.00 92.94 225 THR A C 1
ATOM 1781 O O . THR A 1 225 ? 3.563 -2.139 4.149 1.00 92.94 225 THR A O 1
ATOM 1784 N N . ALA A 1 226 ? 4.094 -1.852 1.989 1.00 93.38 226 ALA A N 1
ATOM 1785 C CA . ALA A 1 226 ? 5.505 -1.570 2.214 1.00 93.38 226 ALA A CA 1
ATOM 1786 C C . ALA A 1 226 ? 6.087 -0.663 1.125 1.00 93.38 226 ALA A C 1
ATOM 1788 O O . ALA A 1 226 ? 5.642 -0.678 -0.023 1.00 93.38 226 ALA A O 1
ATOM 1789 N N . THR A 1 227 ? 7.149 0.066 1.473 1.00 93.75 227 THR A N 1
ATOM 1790 C CA . THR A 1 227 ? 7.909 0.900 0.535 1.00 93.75 227 THR A CA 1
ATOM 1791 C C . THR A 1 227 ? 9.371 0.475 0.516 1.00 93.75 227 THR A C 1
ATOM 1793 O O . THR A 1 227 ? 10.029 0.418 1.553 1.00 93.75 227 THR A O 1
ATOM 1796 N N . LEU A 1 228 ? 9.899 0.217 -0.678 1.00 91.62 228 LEU A N 1
ATOM 1797 C CA . LEU A 1 228 ? 11.300 -0.105 -0.924 1.00 91.62 228 LEU A CA 1
ATOM 1798 C C . LEU A 1 228 ? 11.996 1.086 -1.570 1.00 91.62 228 LEU A C 1
ATOM 1800 O O . LEU A 1 228 ? 11.676 1.444 -2.699 1.00 91.62 228 LEU A O 1
ATOM 1804 N N . ASN A 1 229 ? 12.966 1.688 -0.880 1.00 90.94 229 ASN A N 1
ATOM 1805 C CA . ASN A 1 229 ? 13.729 2.805 -1.431 1.00 90.94 229 ASN A CA 1
ATOM 1806 C C . ASN A 1 229 ? 14.919 2.328 -2.280 1.00 90.94 229 ASN A C 1
ATOM 1808 O O . ASN A 1 229 ? 15.981 1.983 -1.755 1.00 90.94 229 ASN A O 1
ATOM 1812 N N . LEU A 1 230 ? 14.740 2.330 -3.602 1.00 86.19 230 LEU A N 1
ATOM 1813 C CA . LEU A 1 230 ? 15.758 1.906 -4.564 1.00 86.19 230 LEU A CA 1
ATOM 1814 C C . LEU A 1 230 ? 16.990 2.823 -4.566 1.00 86.19 230 LEU A C 1
ATOM 1816 O O . LEU A 1 230 ? 18.076 2.368 -4.919 1.00 86.19 230 LEU A O 1
ATOM 1820 N N . SER A 1 231 ? 16.845 4.088 -4.151 1.00 82.75 231 SER A N 1
ATOM 1821 C CA . SER A 1 231 ? 17.948 5.054 -4.069 1.00 82.75 231 SER A CA 1
ATOM 1822 C C . SER A 1 231 ? 19.006 4.647 -3.042 1.00 82.75 231 SER A C 1
ATOM 1824 O O . SER A 1 231 ? 20.185 4.923 -3.238 1.00 82.75 231 SER A O 1
ATOM 1826 N N . THR A 1 232 ? 18.600 3.978 -1.962 1.00 79.62 232 THR A N 1
ATOM 1827 C CA . THR A 1 232 ? 19.483 3.661 -0.829 1.00 79.62 232 THR A CA 1
ATOM 1828 C C . THR A 1 232 ? 20.075 2.254 -0.907 1.00 79.62 232 THR A C 1
ATOM 1830 O O . THR A 1 232 ? 21.178 2.030 -0.423 1.00 79.62 232 THR A O 1
ATOM 1833 N N . MET A 1 233 ? 19.359 1.292 -1.499 1.00 74.69 233 MET A N 1
ATOM 1834 C CA . MET A 1 233 ? 19.742 -0.129 -1.448 1.00 74.69 233 MET A CA 1
ATOM 1835 C C . MET A 1 233 ? 20.660 -0.597 -2.591 1.00 74.69 233 MET A C 1
ATOM 1837 O O . MET A 1 233 ? 21.183 -1.707 -2.531 1.00 74.69 233 MET A O 1
ATOM 1841 N N . GLY A 1 234 ? 20.874 0.227 -3.622 1.00 66.12 234 GLY A N 1
ATOM 1842 C CA . GLY A 1 234 ? 21.642 -0.157 -4.811 1.00 66.12 234 GLY A CA 1
ATOM 1843 C C . GLY A 1 234 ? 20.922 -1.186 -5.697 1.00 66.12 234 GLY A C 1
ATOM 1844 O O . GLY A 1 234 ? 19.934 -1.814 -5.308 1.00 66.12 234 GLY A O 1
ATOM 1845 N N . SER A 1 235 ? 21.405 -1.367 -6.927 1.00 67.62 235 SER A N 1
ATOM 1846 C CA . SER A 1 235 ? 20.713 -2.16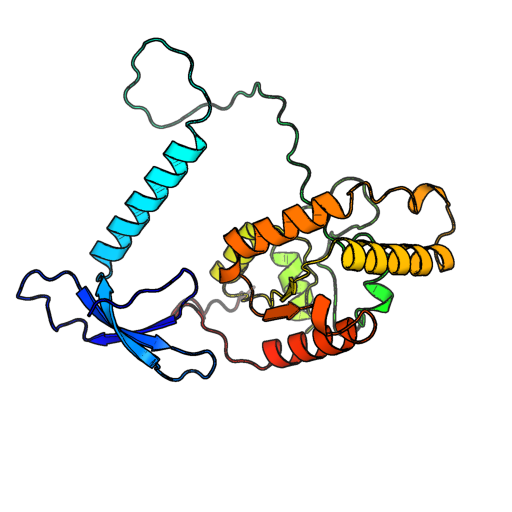1 -7.954 1.00 67.62 235 SER A CA 1
ATOM 1847 C C . SER A 1 235 ? 20.852 -3.679 -7.802 1.00 67.62 235 SER A C 1
ATOM 1849 O O . SER A 1 235 ? 20.227 -4.421 -8.557 1.00 67.62 235 SER A O 1
ATOM 1851 N N . GLU A 1 236 ? 21.625 -4.173 -6.835 1.00 69.06 236 GLU A N 1
ATOM 1852 C CA . GLU A 1 236 ? 21.844 -5.614 -6.619 1.00 69.06 236 GLU A CA 1
ATOM 1853 C C . GLU A 1 236 ? 21.033 -6.177 -5.448 1.00 69.06 236 GLU A C 1
ATOM 1855 O O . GLU A 1 236 ? 20.553 -7.307 -5.508 1.00 69.06 236 GLU A O 1
ATOM 1860 N N . MET A 1 237 ? 20.796 -5.375 -4.408 1.00 81.19 237 MET A N 1
ATOM 1861 C CA . MET A 1 237 ? 20.137 -5.840 -3.181 1.00 81.19 237 MET A CA 1
ATOM 1862 C C . MET A 1 237 ? 18.611 -5.728 -3.224 1.00 81.19 237 MET A C 1
ATOM 1864 O O . MET A 1 237 ? 17.935 -6.323 -2.381 1.00 81.19 237 MET A O 1
ATOM 1868 N N . TRP A 1 238 ? 18.053 -5.002 -4.200 1.00 82.50 238 TRP A N 1
ATOM 1869 C CA . TRP A 1 238 ? 16.610 -4.745 -4.272 1.00 82.50 238 TRP A CA 1
ATOM 1870 C C . TRP A 1 238 ? 15.778 -6.021 -4.301 1.00 82.50 238 TRP A C 1
ATOM 1872 O O . TRP A 1 238 ? 14.757 -6.101 -3.626 1.00 82.50 238 TRP A O 1
ATOM 1882 N N . TYR A 1 239 ? 16.243 -7.037 -5.025 1.00 82.38 239 TYR A N 1
ATOM 1883 C CA . TYR A 1 239 ? 15.513 -8.284 -5.169 1.00 82.38 239 TYR A CA 1
ATOM 1884 C C . TYR A 1 239 ? 15.495 -9.083 -3.864 1.00 82.38 239 TYR A C 1
ATOM 1886 O O . TYR A 1 239 ? 14.454 -9.585 -3.437 1.00 82.38 239 TYR A O 1
ATOM 1894 N N . ARG A 1 240 ? 16.644 -9.155 -3.181 1.00 84.19 240 ARG A N 1
ATOM 1895 C CA . ARG A 1 240 ? 16.729 -9.765 -1.852 1.00 84.19 240 ARG A CA 1
ATOM 1896 C C . ARG A 1 240 ? 15.794 -9.052 -0.878 1.00 84.19 240 ARG A C 1
ATOM 1898 O O . ARG A 1 240 ? 15.046 -9.721 -0.171 1.00 84.19 240 ARG A O 1
ATOM 1905 N N . LYS A 1 241 ? 15.797 -7.715 -0.883 1.00 87.25 241 LYS A N 1
ATOM 1906 C CA . LYS A 1 241 ? 14.940 -6.929 0.008 1.00 87.25 241 LYS A CA 1
ATOM 1907 C C . LYS A 1 241 ? 13.459 -7.066 -0.332 1.00 87.25 241 LYS A C 1
ATOM 1909 O O . LYS A 1 241 ? 12.634 -7.093 0.576 1.00 87.25 241 LYS A O 1
ATOM 1914 N N . LEU A 1 242 ? 13.122 -7.199 -1.614 1.00 88.12 242 LEU A N 1
ATOM 1915 C CA . L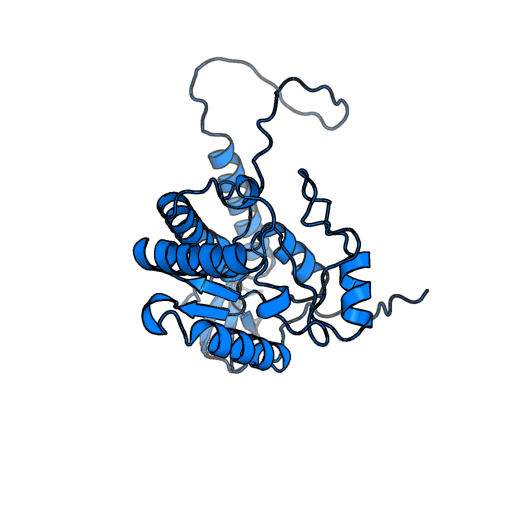EU A 1 242 ? 11.761 -7.463 -2.065 1.00 88.12 242 LEU A CA 1
ATOM 1916 C C . LEU A 1 242 ? 11.241 -8.786 -1.507 1.00 88.12 242 LEU A C 1
ATOM 1918 O O . LEU A 1 242 ? 10.180 -8.790 -0.894 1.00 88.12 242 LEU A O 1
ATOM 1922 N N . ARG A 1 243 ? 12.003 -9.876 -1.652 1.00 86.56 243 ARG A N 1
ATOM 1923 C CA . ARG A 1 243 ? 11.617 -11.187 -1.106 1.00 86.56 243 ARG A CA 1
ATOM 1924 C C . ARG A 1 243 ? 11.437 -11.160 0.406 1.00 86.56 243 ARG A C 1
ATOM 1926 O O . ARG A 1 243 ? 10.394 -11.577 0.889 1.00 86.56 243 ARG A O 1
ATOM 1933 N N . GLU A 1 244 ? 12.401 -10.589 1.124 1.00 89.38 244 GLU A N 1
ATOM 1934 C CA . GLU A 1 244 ? 12.317 -10.423 2.580 1.00 89.38 244 GLU A CA 1
ATOM 1935 C C . GLU A 1 244 ? 11.062 -9.628 2.978 1.00 89.38 244 GLU A C 1
ATOM 1937 O O . GLU A 1 244 ? 10.368 -9.963 3.930 1.00 89.38 244 GLU A O 1
ATOM 1942 N N . THR A 1 245 ? 10.730 -8.583 2.218 1.00 91.38 245 THR A N 1
ATOM 1943 C CA . THR A 1 245 ? 9.538 -7.767 2.476 1.00 91.38 245 THR A CA 1
ATOM 1944 C C . THR A 1 245 ? 8.252 -8.546 2.219 1.00 91.38 245 THR A C 1
ATOM 1946 O O . THR A 1 245 ? 7.330 -8.430 3.017 1.00 91.38 245 THR A O 1
ATOM 1949 N N . ILE A 1 246 ? 8.182 -9.348 1.152 1.00 90.31 246 ILE A N 1
ATOM 1950 C CA . ILE A 1 246 ? 7.022 -10.209 0.875 1.00 90.31 246 ILE A CA 1
ATOM 1951 C C . ILE A 1 246 ? 6.823 -11.210 2.016 1.00 90.31 246 ILE A C 1
ATOM 1953 O O . ILE A 1 246 ? 5.717 -11.319 2.533 1.00 90.31 246 ILE A O 1
ATOM 1957 N N . GLU A 1 247 ? 7.887 -11.891 2.447 1.00 89.19 247 GLU A N 1
ATOM 1958 C CA . GLU A 1 247 ? 7.835 -12.872 3.539 1.00 89.19 247 GLU A CA 1
ATOM 1959 C C . GLU A 1 247 ? 7.403 -12.224 4.862 1.00 89.19 247 GLU A C 1
ATOM 1961 O O . GLU A 1 247 ? 6.478 -12.704 5.520 1.00 89.19 247 GLU A O 1
ATOM 1966 N N . ASN A 1 248 ? 7.993 -11.075 5.206 1.00 91.00 248 ASN A N 1
ATOM 1967 C CA . ASN A 1 248 ? 7.623 -10.323 6.404 1.00 91.00 248 ASN A CA 1
ATOM 1968 C C . ASN A 1 248 ? 6.147 -9.903 6.371 1.00 91.00 248 ASN A C 1
ATOM 1970 O O . ASN A 1 248 ? 5.439 -10.089 7.358 1.00 91.00 248 ASN A O 1
ATOM 1974 N N . GLN A 1 249 ? 5.668 -9.378 5.239 1.00 91.06 249 GLN A N 1
ATOM 1975 C CA . GLN A 1 249 ? 4.275 -8.949 5.074 1.00 91.06 249 GLN A CA 1
ATOM 1976 C C . GLN A 1 249 ? 3.296 -10.128 5.101 1.00 91.06 249 GLN A C 1
ATOM 1978 O O . GLN A 1 249 ? 2.219 -9.998 5.669 1.00 91.06 249 GLN A O 1
ATOM 1983 N N . GLN A 1 250 ? 3.676 -11.287 4.558 1.00 90.88 250 GLN A N 1
ATOM 1984 C CA . GLN A 1 250 ? 2.850 -12.496 4.598 1.00 90.88 250 GLN A CA 1
ATOM 1985 C C . GLN A 1 250 ? 2.668 -13.033 6.025 1.00 90.88 250 GLN A C 1
ATOM 1987 O O . GLN A 1 250 ? 1.623 -13.593 6.345 1.00 90.88 250 GLN A O 1
ATOM 1992 N N . SER A 1 251 ? 3.683 -12.874 6.879 1.00 88.88 251 SER A N 1
ATOM 1993 C CA . SER A 1 251 ? 3.635 -13.293 8.287 1.00 88.88 251 SER A CA 1
ATOM 1994 C C . SER A 1 251 ? 3.006 -12.258 9.229 1.00 88.88 251 SER A C 1
ATOM 1996 O O . SER A 1 251 ? 2.738 -12.565 10.390 1.00 88.88 251 SER A O 1
ATOM 1998 N N . ALA A 1 252 ? 2.794 -11.029 8.753 1.00 87.25 252 ALA A N 1
ATOM 1999 C CA . ALA A 1 252 ? 2.287 -9.932 9.562 1.00 87.25 252 ALA A CA 1
ATOM 2000 C C . ALA A 1 252 ? 0.771 -10.034 9.782 1.00 87.25 252 ALA A C 1
ATOM 2002 O O . ALA A 1 252 ? 0.015 -10.494 8.927 1.00 87.25 252 ALA A O 1
ATOM 2003 N N . ASN A 1 253 ? 0.305 -9.539 10.929 1.00 88.12 253 ASN A N 1
ATOM 2004 C CA . ASN A 1 253 ? -1.121 -9.377 11.186 1.00 88.12 253 ASN A CA 1
ATOM 2005 C C . ASN A 1 253 ? -1.720 -8.313 10.255 1.00 88.12 253 ASN A C 1
ATOM 2007 O O . ASN A 1 253 ? -1.152 -7.235 10.075 1.00 88.12 253 ASN A O 1
ATOM 2011 N N . VAL A 1 254 ? -2.907 -8.600 9.721 1.00 89.00 254 VAL A N 1
ATOM 2012 C CA . VAL A 1 254 ? -3.629 -7.716 8.801 1.00 89.00 254 VAL A CA 1
ATOM 2013 C C . VAL A 1 254 ? -4.936 -7.250 9.435 1.00 89.00 254 VAL A C 1
ATOM 2015 O O . VAL A 1 254 ? -5.696 -8.048 9.983 1.00 89.00 254 VAL A O 1
ATOM 2018 N N . TRP A 1 255 ? -5.219 -5.952 9.324 1.00 87.31 255 TRP A N 1
ATOM 2019 C CA . TRP A 1 255 ? -6.502 -5.376 9.720 1.00 87.31 255 TRP A CA 1
ATOM 2020 C C . TRP A 1 255 ? -7.583 -5.718 8.697 1.00 87.31 255 TRP A C 1
ATOM 2022 O O . TRP A 1 255 ? -7.482 -5.356 7.526 1.00 87.31 255 TRP A O 1
ATOM 2032 N N . MET A 1 256 ? -8.631 -6.400 9.155 1.00 85.44 256 MET A N 1
ATOM 2033 C CA . MET A 1 256 ? -9.722 -6.894 8.317 1.00 85.44 256 MET A CA 1
ATOM 2034 C C . MET A 1 256 ? -11.065 -6.353 8.795 1.00 85.44 256 MET A C 1
ATOM 2036 O O . MET A 1 256 ? -11.265 -6.085 9.979 1.00 85.44 256 MET A O 1
ATOM 2040 N N . VAL A 1 257 ? -12.016 -6.220 7.870 1.00 84.31 257 VAL A N 1
ATOM 2041 C CA . VAL A 1 257 ? -13.381 -5.804 8.210 1.00 84.31 257 VAL A CA 1
ATOM 2042 C C . VAL A 1 257 ? -14.074 -6.922 8.993 1.00 84.31 257 VAL A C 1
ATOM 2044 O O . VAL A 1 257 ? -14.236 -8.032 8.478 1.00 84.31 257 VAL A O 1
ATOM 2047 N N . ALA A 1 258 ? -14.519 -6.613 10.212 1.00 82.19 258 ALA A N 1
ATOM 2048 C CA . ALA A 1 258 ? -15.262 -7.539 11.060 1.00 82.19 258 ALA A CA 1
ATOM 2049 C C . ALA A 1 258 ? -16.572 -8.010 10.393 1.00 82.19 258 ALA A C 1
ATOM 2051 O O . ALA A 1 258 ? -17.244 -7.246 9.699 1.00 82.19 258 ALA A O 1
ATOM 2052 N N . GLY A 1 259 ? -16.940 -9.279 10.600 1.00 68.75 259 GLY A N 1
ATOM 2053 C CA . GLY A 1 259 ? -18.242 -9.831 10.193 1.00 68.75 259 GLY A CA 1
ATOM 2054 C C . GLY A 1 259 ? -18.405 -10.181 8.707 1.00 68.75 259 GLY A C 1
ATOM 2055 O O . GLY A 1 259 ? -19.458 -10.668 8.309 1.00 68.75 259 GLY A O 1
ATOM 2056 N N . LYS A 1 260 ? -17.380 -9.976 7.869 1.00 59.50 260 LYS A N 1
ATOM 2057 C CA . LYS A 1 260 ? -17.365 -10.480 6.479 1.00 59.50 260 LYS A CA 1
ATOM 2058 C C . LYS A 1 260 ? -16.775 -11.893 6.347 1.00 59.50 260 LYS A C 1
ATOM 2060 O O . LYS A 1 260 ? -16.879 -12.501 5.283 1.00 59.50 260 LYS A O 1
ATOM 2065 N N . SER A 1 261 ? -16.147 -12.415 7.397 1.00 51.06 261 SER A N 1
ATOM 2066 C CA . SER A 1 261 ? -15.571 -13.758 7.442 1.00 51.06 261 SER A CA 1
ATOM 2067 C C . SER A 1 261 ? -16.610 -14.766 7.928 1.00 51.06 261 SER A C 1
ATOM 2069 O O . SER A 1 261 ? -16.693 -15.004 9.122 1.00 51.06 261 SER A O 1
ATOM 2071 N N . ASP A 1 262 ? -17.431 -15.272 7.006 1.00 44.66 262 ASP A N 1
ATOM 2072 C CA . ASP A 1 262 ? -18.049 -16.615 7.066 1.00 44.66 262 ASP A CA 1
ATOM 2073 C C . ASP A 1 262 ? -18.811 -16.946 5.774 1.00 44.66 262 ASP A C 1
ATOM 2075 O O . ASP A 1 262 ? -19.835 -17.623 5.742 1.00 44.66 262 ASP A O 1
ATOM 2079 N N . LYS A 1 263 ? -18.274 -16.501 4.640 1.00 43.88 263 LYS A N 1
ATOM 2080 C CA . LYS A 1 263 ? -18.496 -17.231 3.400 1.00 43.88 263 LYS A CA 1
ATOM 2081 C C . LYS A 1 263 ? -17.191 -17.930 3.088 1.00 43.88 263 LYS A C 1
ATOM 2083 O O . LYS A 1 263 ? -16.415 -17.465 2.261 1.00 43.88 263 LYS A O 1
ATOM 2088 N N . LYS A 1 264 ? -16.983 -19.091 3.726 1.00 40.78 264 LYS A N 1
ATOM 2089 C CA . LYS A 1 264 ? -16.457 -20.211 2.942 1.00 40.78 264 LYS A CA 1
ATOM 2090 C C . LYS A 1 264 ? -17.299 -20.195 1.677 1.00 40.78 264 LYS A C 1
ATOM 2092 O O . LYS A 1 264 ? -18.522 -20.320 1.761 1.00 40.78 264 LYS A O 1
ATOM 2097 N N . ILE A 1 265 ? -16.673 -19.873 0.553 1.00 48.19 265 ILE A N 1
ATOM 2098 C CA . ILE A 1 265 ? -17.290 -19.940 -0.764 1.00 48.19 265 ILE A CA 1
ATOM 2099 C C . ILE A 1 265 ? -17.506 -21.437 -0.991 1.00 48.19 265 ILE A C 1
ATOM 2101 O O . ILE A 1 265 ? -16.687 -22.128 -1.575 1.00 48.19 265 ILE A O 1
ATOM 2105 N N . ALA A 1 266 ? -18.545 -21.968 -0.351 1.00 34.91 266 ALA A N 1
ATOM 2106 C CA . ALA A 1 266 ? -19.042 -23.302 -0.552 1.00 34.91 266 ALA A CA 1
ATOM 2107 C C . ALA A 1 266 ? -19.820 -23.235 -1.857 1.00 34.91 266 ALA A C 1
ATOM 2109 O O . ALA A 1 266 ? -20.916 -22.672 -1.890 1.00 34.91 266 ALA A O 1
ATOM 2110 N N . THR A 1 267 ? -19.197 -23.703 -2.931 1.00 32.97 267 THR A N 1
ATOM 2111 C CA . THR A 1 267 ? -19.696 -24.718 -3.875 1.00 32.97 267 THR A CA 1
ATOM 2112 C C . THR A 1 267 ? -18.732 -24.767 -5.050 1.00 32.97 267 THR A C 1
ATOM 2114 O O . THR A 1 267 ? -18.492 -23.695 -5.650 1.00 32.97 267 THR A O 1
#

pLDDT: mean 73.23, std 20.76, range [28.64, 95.31]

InterPro domains:
  IPR008144 Guanylate kinase-like domain [PS50052] (112-247)
  IPR008145 Guanylate kinase/L-type calcium channel beta subunit [PF00625] (136-202)
  IPR008145 Guanylate kinase/L-type calcium channel beta subunit [SM00072] (74-250)
  IPR027417 P-loop containing nucleoside triphosphate hydrolase [G3DSA:3.40.50.300] (125-260)
  IPR027417 P-loop containing nucleoside triphosphate hydrolase [SSF52540] (132-256)
  IPR036028 SH3-like domain superfamily [SSF50044] (2-48)

Organism: Cryptomeria japonica (NCBI:txid3369)

Sequence (267 aa):
MELSFQKGDILHVLDTLQNSDYGLQYWLAARVKTNGKDSDKGLIPDKNKADEIALEQRTVELNEASGTISGPSSSNCALSASVGRVSFLKRRVAQRSKSFCKDNWDNVVFDIEKYSYPAGFNRSQEHPKVIRLPGILEVIDQGKHALLDITPSAVEKLNYANLAPIVIFMKTDSKSIIKEFRSRAAKSLESNARDEDTLRRDGKSSRKLLEQSVKLEKAWYHVFTATLNLSTMGSEMWYRKLRETIENQQSANVWMVAGKSDKKIAT

Radius of gyration: 23.22 Å; chains: 1; bounding box: 56×56×59 Å

Secondary structure (DSSP, 8-state):
-BPP--TT-EEEEEESSTTGGGT--EEEEEEEPTTS-EEEEEEEE-HHHHHHHHHHHHHHHHHHHH---------------------------------GGGSTTHHHHS-TTTEEPPTT--TTSSS-PPPPHHHHHHHHHTT-EEP----HHHHHHHHHTT-----EEEE-S-HHHHHHHHHHHHHHHHTT-S-GGGGGG----HHHHHHHHHHHHHHHGGG-SEEEEHHHHHHHHHHHHHHHHHHHHHHS-----TT--------